Protein AF-A0A1Y1HN54-F1 (afdb_monomer)

pLDDT: mean 77.26, std 16.08, range [29.67, 95.5]

Secondary structure (DSSP, 8-state):
-------EEEEE-GGGHHHHHHHHHHHHHHH-S-GGGGTTSPTTTSS-EEEEEEEEHHHHTTTTS-HHHHHHHHHHHHTTTS-EEEEEEETHHHHHHHTT---HHHHHHTTEEEEEEEESSHHHHHHHHHHHTTEEEEETT---EE--EEEE-SS-TTSHHHHHHHHHHHHHHHHHHHHHHHHHHHHHHHHHHHHHHHHHHHHHHHHHHHHHHHHHHHHHHHHHHHHHHHHHHHHHHHHHHHHHHHHHHHHHHHHHHHHHHHHHHHHHHHHHHHHHHHHHHHHHHHHHHHHHHHHHHHHHHHHHHHHHHHHHHHHHHHHHHHHHHHHHHHHHHHHHHHHHTTS------------------

Organism: Klebsormidium nitens (NCBI:txid105231)

Solvent-accessible surface area (backbone atoms only — not comparable to full-atom values): 19943 Å² total; per-residue (Å²): 133,83,82,74,80,80,50,71,46,72,45,83,36,81,88,34,42,65,58,30,53,49,54,51,51,53,46,41,73,77,63,59,85,48,81,73,68,52,76,76,49,58,86,38,77,42,80,23,31,39,32,37,34,59,38,55,30,68,79,38,39,47,75,90,44,54,74,64,55,22,33,51,47,47,47,63,64,50,42,80,43,27,62,67,70,50,64,46,67,50,38,66,71,47,41,72,59,36,78,77,53,94,47,72,66,59,42,55,58,31,43,29,19,38,39,38,40,28,31,76,43,52,65,21,36,51,47,40,47,72,68,47,46,25,32,31,43,30,46,69,96,55,90,59,72,42,70,54,48,76,48,67,50,86,78,34,68,75,16,70,67,50,44,50,52,49,51,54,52,50,53,50,51,54,50,52,51,50,50,51,52,50,52,51,52,49,51,52,52,51,52,51,53,50,51,48,53,54,50,54,51,51,53,51,53,49,50,54,49,50,53,51,51,50,52,52,50,51,52,51,50,52,51,49,50,53,52,50,51,52,50,49,54,51,51,53,49,53,48,50,53,50,50,52,51,50,52,50,52,49,49,51,51,50,52,51,50,50,51,51,51,50,53,47,48,53,48,53,52,50,53,49,50,51,49,52,50,51,51,51,49,51,51,51,50,50,50,49,51,52,53,49,51,51,51,48,53,50,49,54,50,49,50,51,49,50,53,51,52,50,54,50,51,51,54,51,50,52,51,51,50,54,51,52,52,52,52,50,52,54,52,50,52,53,56,52,57,66,65,64,75,80,76,83,83,89,84,90,82,84,88,79,83,88,75,89,78,83,90,82,136

InterPro domains:
  IPR056852 A-kinase anchor protein 17A/B [PTHR12484] (25-355)

Sequence (361 aa):
MKSLNTRLRCSISVDLQQTASKICSDWEAAFGRSADAYSSLAPGKRPDTLVLRKVPSRWLGQTGGSEEESTKKAKEIFHSFGEVRNVHVEGGAKIKQAVTAASKEAIASSLECTVRVQFTEVQGLVKALEGLCGRVMRKAGTTKIVEYEVNWDREHFFSPENCARRAAELERRELEEKRRAEEQRWKQKMDVRRAETTRLQKERAERERQEREEEQRRKQAEEEERRAEELRRQEEQRQREQEELRARLELERRQQAELERELRRQREEREEQERLEREAAARKEEERRLADEVRRREAEAAEARERACAAERQRAEDRKRRLEEALSKRSLEQRLRAKLEKRMPRFKSDIDSRQHSSNGI

Foldseek 3Di:
DDPPPWDKDKDFDPVQVVVLVVQVVVCCVVPVPDQVVQVPDPALVGLQKKKKWQAFQVSLPLPPDDQVSSQVSVLVVLVVLAAWDGKGKAQSVLQVVCVPPDDPVSNSNSRIIMMMTGHPGVSSVVSVSVRHGRIWMDTPPDPDTTDMDIHTDPPSCVDPVNVVVVVVVVVVVVVVVVVVVVVVVVVVVVVVVVVVVVVVVVVVVVVVVVVVVVVVVVVVVVVVVVVVVVVVVVVVVVVVVVVVVVVVVVVVVVVVVVVVVVVVVVVVVVVVVVVVVVVVVVVVVVVVVVVVVVVVVVVVVVVVVVVVVVVVVVVVVVVVVVVVVVVVVVVVVVVVVVVVPPDDDDDDDDDDDDDDDDDDD

Radius of gyration: 97.6 Å; Cα contacts (8 Å, |Δi|>4): 251; chains: 1; bounding box: 204×55×229 Å

Structure (mmCIF, N/CA/C/O backbone):
data_AF-A0A1Y1HN54-F1
#
_entry.id   AF-A0A1Y1HN54-F1
#
loop_
_atom_site.group_PDB
_atom_site.id
_atom_site.type_symbol
_atom_site.label_atom_id
_atom_site.label_alt_id
_atom_site.label_comp_id
_atom_site.label_asym_id
_atom_site.label_entity_id
_atom_site.label_seq_id
_atom_site.pdbx_PDB_ins_code
_atom_site.Cartn_x
_atom_site.Cartn_y
_atom_site.Cartn_z
_atom_site.occupancy
_atom_site.B_iso_or_equiv
_atom_site.auth_seq_id
_atom_site.auth_comp_id
_atom_site.auth_asym_id
_atom_site.auth_atom_id
_atom_site.pdbx_PDB_model_num
ATOM 1 N N . MET A 1 1 ? -5.307 4.405 -55.054 1.00 35.97 1 MET A N 1
ATOM 2 C CA . MET A 1 1 ? -4.237 5.252 -54.478 1.00 35.97 1 MET A CA 1
ATOM 3 C C . MET A 1 1 ? -3.332 5.694 -55.615 1.00 35.97 1 MET A C 1
ATOM 5 O O . MET A 1 1 ? -2.739 4.846 -56.265 1.00 35.97 1 MET A O 1
ATOM 9 N N . LYS A 1 2 ? -3.326 6.987 -55.958 1.00 32.06 2 LYS A N 1
ATOM 10 C CA . LYS A 1 2 ? -2.551 7.496 -57.098 1.00 32.06 2 LYS A CA 1
ATOM 11 C C . LYS A 1 2 ? -1.072 7.514 -56.707 1.00 32.06 2 LYS A C 1
ATOM 13 O O . LYS A 1 2 ? -0.700 8.262 -55.806 1.00 32.06 2 LYS A O 1
ATOM 18 N N . SER A 1 3 ? -0.254 6.697 -57.370 1.00 38.38 3 SER A N 1
ATOM 19 C CA . SER A 1 3 ? 1.201 6.852 -57.357 1.00 38.38 3 SER A CA 1
ATOM 20 C C . SER A 1 3 ? 1.513 8.250 -57.892 1.00 38.38 3 SER A C 1
ATOM 22 O O . SER A 1 3 ? 1.380 8.523 -59.085 1.00 38.38 3 SER A O 1
ATOM 24 N N . LEU A 1 4 ? 1.805 9.188 -56.989 1.00 42.94 4 LEU A N 1
ATOM 25 C CA . LEU A 1 4 ? 2.305 10.502 -57.362 1.00 42.94 4 LEU A CA 1
ATOM 26 C C . LEU A 1 4 ? 3.711 10.276 -57.896 1.00 42.94 4 LEU A C 1
ATOM 28 O O . LEU A 1 4 ? 4.648 10.128 -57.118 1.00 42.94 4 LEU A O 1
ATOM 32 N N . ASN A 1 5 ? 3.824 10.230 -59.218 1.00 47.22 5 ASN A N 1
ATOM 33 C CA . ASN A 1 5 ? 5.086 10.174 -59.932 1.00 47.22 5 ASN A CA 1
ATOM 34 C C . ASN A 1 5 ? 5.906 11.416 -59.529 1.00 47.22 5 ASN A C 1
ATOM 36 O O . ASN A 1 5 ? 5.678 12.525 -60.022 1.00 47.22 5 ASN A O 1
ATOM 40 N N . THR A 1 6 ? 6.773 11.280 -58.522 1.00 57.47 6 THR A N 1
ATOM 41 C CA . THR A 1 6 ? 7.561 12.377 -57.952 1.00 57.47 6 THR A CA 1
ATOM 42 C C . THR A 1 6 ? 8.700 12.707 -58.895 1.00 57.47 6 THR A C 1
ATOM 44 O O . THR A 1 6 ? 9.841 12.310 -58.687 1.00 57.47 6 THR A O 1
ATOM 47 N N . ARG A 1 7 ? 8.390 13.449 -59.958 1.00 63.59 7 ARG A N 1
ATOM 48 C CA . ARG A 1 7 ? 9.407 13.940 -60.883 1.00 63.59 7 ARG A CA 1
ATOM 49 C C . ARG A 1 7 ? 10.160 15.092 -60.220 1.00 63.59 7 ARG A C 1
ATOM 51 O O . ARG A 1 7 ? 9.615 16.185 -60.046 1.00 63.59 7 ARG A O 1
ATOM 58 N N . LEU A 1 8 ? 11.395 14.833 -59.813 1.00 73.00 8 LEU A N 1
ATOM 59 C CA . LEU A 1 8 ? 12.321 15.850 -59.325 1.00 73.00 8 LEU A CA 1
ATOM 60 C C . LEU A 1 8 ? 13.037 16.461 -60.533 1.00 73.00 8 LEU A C 1
ATOM 62 O O . LEU A 1 8 ? 13.458 15.745 -61.439 1.00 73.00 8 LEU A O 1
ATOM 66 N N . ARG A 1 9 ? 13.115 17.791 -60.585 1.00 70.88 9 ARG A N 1
ATOM 67 C CA . ARG A 1 9 ? 13.893 18.521 -61.591 1.00 70.88 9 ARG A CA 1
ATOM 68 C C . ARG A 1 9 ? 15.021 19.258 -60.888 1.00 70.88 9 ARG A C 1
ATOM 70 O O . ARG A 1 9 ? 14.769 19.925 -59.887 1.00 70.88 9 ARG A O 1
ATOM 77 N N . CYS A 1 10 ? 16.224 19.170 -61.439 1.00 70.62 10 CYS A N 1
ATOM 78 C CA . CYS A 1 10 ? 17.377 19.920 -60.956 1.00 70.62 10 CYS A CA 1
ATOM 79 C C . CYS A 1 10 ? 17.682 21.071 -61.920 1.00 70.62 10 CYS A C 1
ATOM 81 O O . CYS A 1 10 ? 17.775 20.846 -63.127 1.00 70.62 10 CYS A O 1
ATOM 83 N N . SER A 1 11 ? 17.822 22.291 -61.401 1.00 69.50 11 SER A N 1
ATOM 84 C CA . SER A 1 11 ? 18.193 23.488 -62.173 1.00 69.50 11 SER A CA 1
ATOM 85 C C . SER A 1 11 ? 19.517 24.058 -61.678 1.00 69.50 11 SER A C 1
ATOM 87 O O . SER A 1 11 ? 19.796 23.992 -60.485 1.00 69.50 11 SER A O 1
ATOM 89 N N . ILE A 1 12 ? 20.328 24.605 -62.585 1.00 65.31 12 ILE A N 1
ATOM 90 C CA . ILE A 1 12 ? 21.645 25.177 -62.265 1.00 65.31 12 ILE A CA 1
ATOM 91 C C . ILE A 1 12 ? 21.471 26.384 -61.336 1.00 65.31 12 ILE A C 1
ATOM 93 O O . ILE A 1 12 ? 20.594 27.215 -61.571 1.00 65.31 12 ILE A O 1
ATOM 97 N N . SER A 1 13 ? 22.303 26.469 -60.297 1.00 69.00 13 SER A N 1
ATOM 98 C CA . SER A 1 13 ? 22.423 27.646 -59.434 1.00 69.00 13 SER A CA 1
ATOM 99 C C . SER A 1 13 ? 23.837 28.206 -59.547 1.00 69.00 13 SER A C 1
ATOM 101 O O . SER A 1 13 ? 24.805 27.474 -59.342 1.00 69.00 13 SER A O 1
ATOM 103 N N . VAL A 1 14 ? 23.952 29.491 -59.889 1.00 59.81 14 VAL A N 1
ATOM 104 C CA . VAL A 1 14 ? 25.234 30.168 -60.155 1.00 59.81 14 VAL A CA 1
ATOM 105 C C . VAL A 1 14 ? 26.108 30.209 -58.895 1.00 59.81 14 VAL A C 1
ATOM 107 O O . VAL A 1 14 ? 27.300 29.923 -58.967 1.00 59.81 14 VAL A O 1
ATOM 110 N N . ASP A 1 15 ? 25.502 30.413 -57.723 1.00 61.41 15 ASP A N 1
ATOM 111 C CA . ASP A 1 15 ? 26.207 30.473 -56.432 1.00 61.41 15 ASP A CA 1
ATOM 112 C C . ASP A 1 15 ? 26.817 29.124 -56.001 1.00 61.41 15 ASP A C 1
ATOM 114 O O . ASP A 1 15 ? 27.750 29.075 -55.203 1.00 61.41 15 ASP A O 1
ATOM 118 N N . LEU A 1 16 ? 26.333 28.005 -56.555 1.00 64.06 16 LEU A N 1
ATOM 119 C CA . LEU A 1 16 ? 26.787 26.651 -56.209 1.00 64.06 16 LEU A CA 1
ATOM 120 C C . LEU A 1 16 ? 27.832 26.085 -57.182 1.00 64.06 16 LEU A C 1
ATOM 122 O O . LEU A 1 16 ? 28.348 24.986 -56.956 1.00 64.06 16 LEU A O 1
ATOM 126 N N . GLN A 1 17 ? 28.171 26.805 -58.257 1.00 61.84 17 GLN A N 1
ATOM 127 C CA . GLN A 1 17 ? 29.138 26.333 -59.256 1.00 61.84 17 GLN A CA 1
ATOM 128 C C . GLN A 1 17 ? 30.558 26.220 -58.685 1.00 61.84 17 GLN A C 1
ATOM 130 O O . GLN A 1 17 ? 31.294 25.294 -59.028 1.00 61.84 17 GLN A O 1
ATOM 135 N N . GLN A 1 18 ? 30.929 27.112 -57.762 1.00 63.19 18 GLN A N 1
ATOM 136 C CA . GLN A 1 18 ? 32.242 27.084 -57.113 1.00 63.19 18 GLN A CA 1
ATOM 137 C C . GLN A 1 18 ? 32.383 25.869 -56.178 1.00 63.19 18 GLN A C 1
ATOM 139 O O . GLN A 1 18 ? 33.419 25.202 -56.166 1.00 63.19 18 GLN A O 1
ATOM 144 N N . THR A 1 19 ? 31.306 25.512 -55.473 1.00 65.94 19 THR A N 1
ATOM 145 C CA . THR A 1 19 ? 31.218 24.305 -54.634 1.00 65.94 19 THR A CA 1
ATOM 146 C C . THR A 1 19 ? 31.292 23.028 -55.470 1.00 65.94 19 THR A C 1
ATOM 148 O O . THR A 1 19 ? 31.989 22.087 -55.097 1.00 65.94 19 THR A O 1
ATOM 151 N N . ALA A 1 20 ? 30.630 23.005 -56.631 1.00 67.06 20 ALA A N 1
ATOM 152 C CA . ALA A 1 20 ? 30.678 21.879 -57.564 1.00 67.06 20 ALA A CA 1
ATOM 153 C C . ALA A 1 20 ? 32.095 21.622 -58.102 1.00 67.06 20 ALA A C 1
ATOM 155 O O . ALA A 1 20 ? 32.559 20.483 -58.084 1.00 67.06 20 ALA A O 1
ATOM 156 N N . SER A 1 21 ? 32.792 22.684 -58.518 1.00 67.88 21 SER A N 1
ATOM 157 C CA . SER A 1 21 ? 34.178 22.609 -59.000 1.00 67.88 21 SER A CA 1
ATOM 158 C C . SER A 1 21 ? 35.127 22.073 -57.922 1.00 67.88 21 SER A C 1
ATOM 160 O O . SER A 1 21 ? 35.950 21.197 -58.186 1.00 67.88 21 SER A O 1
ATOM 162 N N . LYS A 1 22 ? 34.943 22.510 -56.669 1.00 77.50 22 LYS A N 1
ATOM 163 C CA . LYS A 1 22 ? 35.721 22.012 -55.530 1.00 77.50 22 LYS A CA 1
ATOM 164 C C . LYS A 1 22 ? 35.485 20.526 -55.254 1.00 77.50 22 LYS A C 1
ATOM 166 O O . LYS A 1 22 ? 36.446 19.800 -55.055 1.00 77.50 22 LYS A O 1
ATOM 171 N N . ILE A 1 23 ? 34.235 20.058 -55.258 1.00 76.25 23 ILE A N 1
ATOM 172 C CA . ILE A 1 23 ? 33.920 18.638 -55.014 1.00 76.25 23 ILE A CA 1
ATOM 173 C C . ILE A 1 23 ? 34.493 17.747 -56.123 1.00 76.25 23 ILE A C 1
ATOM 175 O O . ILE A 1 23 ? 35.015 16.676 -55.822 1.00 76.25 23 ILE A O 1
ATOM 179 N N . CYS A 1 24 ? 34.409 18.190 -57.382 1.00 70.38 24 CYS A N 1
ATOM 180 C CA . CYS A 1 24 ? 34.985 17.475 -58.521 1.00 70.38 24 CYS A CA 1
ATOM 181 C C . CYS A 1 24 ? 36.508 17.378 -58.387 1.00 70.38 24 CYS A C 1
ATOM 183 O O . CYS A 1 24 ? 37.050 16.280 -58.416 1.00 70.38 24 CYS A O 1
ATOM 185 N N . SER A 1 25 ? 37.174 18.505 -58.112 1.00 74.56 25 SER A N 1
ATOM 186 C CA . SER A 1 25 ? 38.623 18.563 -57.885 1.00 74.56 25 SER A CA 1
ATOM 187 C C . SER A 1 25 ? 39.065 17.723 -56.679 1.00 74.56 25 SER A C 1
ATOM 189 O O . SER A 1 25 ? 40.030 16.973 -56.774 1.00 74.56 25 SER A O 1
ATOM 191 N N . ASP A 1 26 ? 38.327 17.753 -55.564 1.00 78.00 26 ASP A N 1
ATOM 192 C CA . ASP A 1 26 ? 38.602 16.926 -54.380 1.00 78.00 26 ASP A CA 1
ATOM 193 C C . ASP A 1 26 ? 38.443 15.424 -54.680 1.00 78.00 26 ASP A C 1
ATOM 195 O O . ASP A 1 26 ? 39.218 14.601 -54.189 1.00 78.00 26 ASP A O 1
ATOM 199 N N . TRP A 1 27 ? 37.425 15.049 -55.460 1.00 76.31 27 TRP A N 1
ATOM 200 C CA . TRP A 1 27 ? 37.202 13.664 -55.875 1.00 76.31 27 TRP A CA 1
ATOM 201 C C . TRP A 1 27 ? 38.285 13.197 -56.857 1.00 76.31 27 TRP A C 1
ATOM 203 O O . TRP A 1 27 ? 38.835 12.114 -56.678 1.00 76.31 27 TRP A O 1
ATOM 213 N N . GLU A 1 28 ? 38.668 14.027 -57.827 1.00 71.50 28 GLU A N 1
ATOM 214 C CA . GLU A 1 28 ? 39.774 13.766 -58.757 1.00 71.50 28 GLU A CA 1
ATOM 215 C C . GLU A 1 28 ? 41.137 13.723 -58.044 1.00 71.50 28 GLU A C 1
ATOM 217 O O . GLU A 1 28 ? 41.988 12.898 -58.366 1.00 71.50 28 GLU A O 1
ATOM 222 N N . ALA A 1 29 ? 41.365 14.548 -57.024 1.00 74.56 29 ALA A N 1
ATOM 223 C CA . ALA A 1 29 ? 42.594 14.511 -56.235 1.00 74.56 29 ALA A CA 1
ATOM 224 C C . ALA A 1 29 ? 42.691 13.229 -55.394 1.00 74.56 29 ALA A C 1
ATOM 226 O O . ALA A 1 29 ? 43.767 12.637 -55.280 1.00 74.56 29 ALA A O 1
ATOM 227 N N . ALA A 1 30 ? 41.567 12.779 -54.830 1.00 69.56 30 ALA A N 1
ATOM 228 C CA . ALA A 1 30 ? 41.500 11.542 -54.063 1.00 69.56 30 ALA A CA 1
ATOM 229 C C . ALA A 1 30 ? 41.511 10.284 -54.959 1.00 69.56 30 ALA A C 1
ATOM 231 O O . ALA A 1 30 ? 42.046 9.252 -54.547 1.00 69.56 30 ALA A O 1
ATOM 232 N N . PHE A 1 31 ? 40.952 10.356 -56.178 1.00 66.31 31 PHE A N 1
ATOM 233 C CA . PHE A 1 31 ? 40.628 9.181 -57.006 1.00 66.31 31 PHE A CA 1
ATOM 234 C C . PHE A 1 31 ? 40.751 9.375 -58.539 1.00 66.31 31 PHE A C 1
ATOM 236 O O . PHE A 1 31 ? 40.130 8.653 -59.313 1.00 66.31 31 PHE A O 1
ATOM 243 N N . GLY A 1 32 ? 41.534 10.330 -59.032 1.00 59.69 32 GLY A N 1
ATOM 244 C CA . GLY A 1 32 ? 41.616 10.670 -60.464 1.00 59.69 32 GLY A CA 1
ATOM 245 C C . GLY A 1 32 ? 42.645 9.888 -61.287 1.00 59.69 32 GLY A C 1
ATOM 246 O O . GLY A 1 32 ? 42.872 10.223 -62.446 1.00 59.69 32 GLY A O 1
ATOM 247 N N . ARG A 1 33 ? 43.301 8.851 -60.741 1.00 55.94 33 ARG A N 1
ATOM 248 C CA . ARG A 1 33 ? 44.374 8.106 -61.444 1.00 55.94 33 ARG A CA 1
ATOM 249 C C . ARG A 1 33 ? 43.901 6.782 -62.066 1.00 55.94 33 ARG A C 1
ATOM 251 O O . ARG A 1 33 ? 44.572 5.764 -61.933 1.00 55.94 33 ARG A O 1
ATOM 258 N N . SER A 1 34 ? 42.794 6.860 -62.810 1.00 54.47 34 SER A N 1
ATOM 259 C CA . SER A 1 34 ? 42.157 5.823 -63.651 1.00 54.47 34 SER A CA 1
ATOM 260 C C . SER A 1 34 ? 41.043 4.989 -63.006 1.00 54.47 34 SER A C 1
ATOM 262 O O . SER A 1 34 ? 41.233 4.357 -61.971 1.00 54.47 34 SER A O 1
ATOM 264 N N . ALA A 1 35 ? 39.896 4.922 -63.700 1.00 54.31 35 ALA A N 1
ATOM 265 C CA . ALA A 1 35 ? 38.716 4.119 -63.362 1.00 54.31 35 ALA A CA 1
ATOM 266 C C . ALA A 1 35 ? 39.044 2.627 -63.122 1.00 54.31 35 ALA A C 1
ATOM 268 O O . ALA A 1 35 ? 38.418 1.973 -62.283 1.00 54.31 35 ALA A O 1
ATOM 269 N N . ASP A 1 36 ? 40.071 2.119 -63.808 1.00 56.91 36 ASP A N 1
ATOM 270 C CA . ASP A 1 36 ? 40.515 0.723 -63.749 1.00 56.91 36 ASP A CA 1
ATOM 271 C C . ASP A 1 36 ? 41.199 0.370 -62.420 1.00 56.91 36 ASP A C 1
ATOM 273 O O . ASP A 1 36 ? 41.108 -0.767 -61.951 1.00 56.91 36 ASP A O 1
ATOM 277 N N . ALA A 1 37 ? 41.818 1.353 -61.755 1.00 57.12 37 ALA A N 1
ATOM 278 C CA . ALA A 1 37 ? 42.461 1.161 -60.456 1.00 57.12 37 ALA A CA 1
ATOM 279 C C . ALA A 1 37 ? 41.446 0.836 -59.343 1.00 57.12 37 ALA A C 1
ATOM 281 O O . ALA A 1 37 ? 41.810 0.245 -58.328 1.00 57.12 37 ALA A O 1
ATOM 282 N N . TYR A 1 38 ? 40.166 1.176 -59.535 1.00 59.56 38 TYR A N 1
ATOM 283 C CA . TYR A 1 38 ? 39.117 1.000 -58.527 1.00 59.56 38 TYR A CA 1
ATOM 284 C C . TYR A 1 38 ? 38.402 -0.344 -58.625 1.00 59.56 38 TYR A C 1
ATOM 286 O O . TYR A 1 38 ? 37.840 -0.798 -57.627 1.00 59.56 38 TYR A O 1
ATOM 294 N N . SER A 1 39 ? 38.453 -1.019 -59.780 1.00 57.41 39 SER A N 1
ATOM 295 C CA . SER A 1 39 ? 37.824 -2.334 -59.962 1.00 57.41 39 SER A CA 1
ATOM 296 C C . SER A 1 39 ? 38.480 -3.444 -59.122 1.00 57.41 39 SER A C 1
ATOM 298 O O . SER A 1 39 ? 37.891 -4.511 -58.942 1.00 57.41 39 SER A O 1
ATOM 300 N N . SER A 1 40 ? 39.658 -3.188 -58.548 1.00 59.22 40 SER A N 1
ATOM 301 C CA . SER A 1 40 ? 40.391 -4.109 -57.668 1.00 59.22 40 SER A CA 1
ATOM 302 C C . SER A 1 40 ? 40.074 -3.945 -56.171 1.00 59.22 40 SER A C 1
ATOM 304 O O . SER A 1 40 ? 40.317 -4.864 -55.391 1.00 59.22 40 SER A O 1
ATOM 306 N N . LEU A 1 41 ? 39.501 -2.813 -55.739 1.00 63.56 41 LEU A N 1
ATOM 307 C CA . LEU A 1 41 ? 39.173 -2.563 -54.327 1.00 63.56 41 LEU A CA 1
ATOM 308 C C . LEU A 1 41 ? 37.926 -3.349 -53.898 1.00 63.56 41 LEU A C 1
ATOM 310 O O . LEU A 1 41 ? 37.013 -3.550 -54.693 1.00 63.56 41 LEU A O 1
ATOM 314 N N . ALA A 1 42 ? 37.817 -3.765 -52.637 1.00 63.38 42 ALA A N 1
ATOM 315 C CA . ALA A 1 42 ? 36.597 -4.419 -52.155 1.00 63.38 42 ALA A CA 1
ATOM 316 C C . ALA A 1 42 ? 35.372 -3.471 -52.245 1.00 63.38 42 ALA A C 1
ATOM 318 O O . ALA A 1 42 ? 35.520 -2.264 -52.013 1.00 63.38 42 ALA A O 1
ATOM 319 N N . PRO A 1 43 ? 34.159 -3.978 -52.549 1.00 60.22 43 PRO A N 1
ATOM 320 C CA . PRO A 1 43 ? 32.938 -3.171 -52.519 1.00 60.22 43 PRO A CA 1
ATOM 321 C C . PRO A 1 43 ? 32.766 -2.461 -51.166 1.00 60.22 43 PRO A C 1
ATOM 323 O O . PRO A 1 43 ? 32.942 -3.085 -50.120 1.00 60.22 43 PRO A O 1
ATOM 326 N N . GLY A 1 44 ? 32.458 -1.159 -51.172 1.00 62.62 44 GLY A N 1
ATOM 327 C CA . GLY A 1 44 ? 32.370 -0.335 -49.955 1.00 62.62 44 GLY A CA 1
ATOM 328 C C . GLY A 1 44 ? 33.692 0.256 -49.435 1.00 62.62 44 GLY A C 1
ATOM 329 O O . GLY A 1 44 ? 33.654 1.098 -48.541 1.00 62.62 44 GLY A O 1
ATOM 330 N N . LYS A 1 45 ? 34.854 -0.123 -49.994 1.00 66.06 45 LYS A N 1
ATOM 331 C CA . LYS A 1 45 ? 36.134 0.613 -49.836 1.00 66.06 45 LYS A CA 1
ATOM 332 C C . LYS A 1 45 ? 36.447 1.510 -51.046 1.00 66.06 45 LYS A C 1
ATOM 334 O O . LYS A 1 45 ? 37.380 2.305 -51.003 1.00 66.06 45 LYS A O 1
ATOM 339 N N . ARG A 1 46 ? 35.655 1.383 -52.116 1.00 73.94 46 ARG A N 1
ATOM 340 C CA . ARG A 1 46 ? 35.665 2.255 -53.300 1.00 73.94 46 ARG A CA 1
ATOM 341 C C . ARG A 1 46 ? 34.928 3.567 -52.999 1.00 73.94 46 ARG A C 1
ATOM 343 O O . ARG A 1 46 ? 34.013 3.553 -52.176 1.00 73.94 46 ARG A O 1
ATOM 350 N N . PRO A 1 47 ? 35.234 4.669 -53.704 1.00 74.44 47 PRO A N 1
ATOM 351 C CA . PRO A 1 47 ? 34.357 5.834 -53.760 1.00 74.44 47 PRO A CA 1
ATOM 352 C C . PRO A 1 47 ? 33.142 5.500 -54.642 1.00 74.44 47 PRO A C 1
ATOM 354 O O . PRO A 1 47 ? 33.045 5.936 -55.782 1.00 74.44 47 PRO A O 1
ATOM 357 N N . ASP A 1 48 ? 32.250 4.645 -54.149 1.00 82.88 48 ASP A N 1
ATOM 358 C CA . ASP A 1 48 ? 31.048 4.177 -54.857 1.00 82.88 48 ASP A CA 1
ATOM 359 C C . ASP A 1 48 ? 29.755 4.759 -54.263 1.00 82.88 48 ASP A C 1
ATOM 361 O O . ASP A 1 48 ? 28.657 4.483 -54.749 1.00 82.88 48 ASP A O 1
ATOM 365 N N . THR A 1 49 ? 29.880 5.570 -53.210 1.00 88.50 49 THR A N 1
ATOM 366 C CA . THR A 1 49 ? 28.756 6.035 -52.404 1.00 88.50 49 THR A CA 1
ATOM 367 C C . THR A 1 49 ? 28.601 7.554 -52.470 1.00 88.50 49 THR A C 1
ATOM 369 O O . THR A 1 49 ? 29.493 8.316 -52.095 1.00 88.50 49 THR A O 1
ATOM 372 N N . LEU A 1 50 ? 27.426 7.988 -52.919 1.00 90.00 50 LEU A N 1
ATOM 373 C CA . LEU A 1 50 ? 26.957 9.370 -52.916 1.00 90.00 50 LEU A CA 1
ATOM 374 C C . LEU A 1 50 ? 26.331 9.702 -51.560 1.00 90.00 50 LEU A C 1
ATOM 376 O O . LEU A 1 50 ? 25.523 8.930 -51.040 1.00 90.00 50 LEU A O 1
ATOM 380 N N . VAL A 1 51 ? 26.639 10.877 -51.021 1.00 90.44 51 VAL A N 1
ATOM 381 C CA . VAL A 1 51 ? 26.036 11.432 -49.807 1.00 90.44 51 VAL A CA 1
ATOM 382 C C . VAL A 1 51 ? 25.289 12.709 -50.171 1.00 90.44 51 VAL A C 1
ATOM 384 O O . VAL A 1 51 ? 25.887 13.696 -50.587 1.00 90.44 51 VAL A O 1
ATOM 387 N N . LEU A 1 52 ? 23.972 12.699 -49.992 1.00 89.69 52 LEU A N 1
ATOM 388 C CA . LEU A 1 52 ? 23.095 13.832 -50.254 1.00 89.69 52 LEU A CA 1
ATOM 389 C C . LEU A 1 52 ? 22.469 14.310 -48.941 1.00 89.69 52 LEU A C 1
ATOM 391 O O . LEU A 1 52 ? 21.668 13.592 -48.342 1.00 89.69 52 LEU A O 1
ATOM 395 N N . ARG A 1 53 ? 22.827 15.508 -48.472 1.00 88.19 53 ARG A N 1
ATOM 396 C CA . ARG A 1 53 ? 22.297 16.101 -47.229 1.00 88.19 53 ARG A CA 1
ATOM 397 C C . ARG A 1 53 ? 21.271 17.195 -47.532 1.00 88.19 53 ARG A C 1
ATOM 399 O O . ARG A 1 53 ? 21.199 17.702 -48.651 1.00 88.19 53 ARG A O 1
ATOM 406 N N . LYS A 1 54 ? 20.491 17.566 -46.509 1.00 84.56 54 LYS A N 1
ATOM 407 C CA . LYS A 1 54 ? 19.442 18.607 -46.555 1.00 84.56 54 LYS A CA 1
ATOM 408 C C . LYS A 1 54 ? 18.293 18.305 -47.529 1.00 84.56 54 LYS A C 1
ATOM 410 O O . LYS A 1 54 ? 17.626 19.198 -48.045 1.00 84.56 54 LYS A O 1
ATOM 415 N N . VAL A 1 55 ? 18.017 17.024 -47.783 1.00 85.62 55 VAL A N 1
ATOM 416 C CA . VAL A 1 55 ? 16.911 16.623 -48.664 1.00 85.62 55 VAL A CA 1
ATOM 417 C C . VAL A 1 55 ? 15.601 16.652 -47.877 1.00 85.62 55 VAL A C 1
ATOM 419 O O . VAL A 1 55 ? 15.545 16.075 -46.796 1.00 85.62 55 VAL A O 1
ATOM 422 N N . PRO A 1 56 ? 14.499 17.231 -48.378 1.00 83.19 56 PRO A N 1
ATOM 423 C CA . PRO A 1 56 ? 13.236 17.204 -47.650 1.00 83.19 56 PRO A CA 1
ATOM 424 C C . PRO A 1 56 ? 12.704 15.771 -47.501 1.00 83.19 56 PRO A C 1
ATOM 426 O O . PRO A 1 56 ? 12.339 15.128 -48.486 1.00 83.19 56 PRO A O 1
ATOM 429 N N . SER A 1 57 ? 12.562 15.302 -46.262 1.00 78.25 57 SER A N 1
ATOM 430 C CA . SER A 1 57 ? 12.029 13.976 -45.892 1.00 78.25 57 SER A CA 1
ATOM 431 C C . SER A 1 57 ? 10.697 13.642 -46.590 1.00 78.25 57 SER A C 1
ATOM 433 O O . SER A 1 57 ? 10.475 12.533 -47.085 1.00 78.25 57 SER A O 1
ATOM 435 N N . ARG A 1 58 ? 9.815 14.644 -46.736 1.00 75.75 58 ARG A N 1
ATOM 436 C CA . ARG A 1 58 ? 8.511 14.524 -47.420 1.00 75.75 58 ARG A CA 1
ATOM 437 C C . ARG A 1 58 ? 8.618 14.190 -48.909 1.00 75.75 58 ARG A C 1
ATOM 439 O O . ARG A 1 58 ? 7.644 13.711 -49.488 1.00 75.75 58 ARG A O 1
ATOM 446 N N . TRP A 1 59 ? 9.736 14.509 -49.562 1.00 79.19 59 TRP A N 1
ATOM 447 C CA . TRP A 1 59 ? 9.920 14.246 -50.994 1.00 79.19 59 TRP A CA 1
ATOM 448 C C . TRP A 1 59 ? 10.245 12.782 -51.260 1.00 79.19 59 TRP A C 1
ATOM 450 O O . TRP A 1 59 ? 9.830 12.258 -52.289 1.00 79.19 59 TRP A O 1
ATOM 460 N N . LEU A 1 60 ? 10.873 12.118 -50.290 1.00 75.19 60 LEU A N 1
ATOM 461 C CA . LEU A 1 60 ? 11.145 10.684 -50.320 1.00 75.19 60 LEU A CA 1
ATOM 462 C C . LEU A 1 60 ? 10.019 9.857 -49.692 1.00 75.19 60 LEU A C 1
ATOM 464 O O . LEU A 1 60 ? 10.025 8.646 -49.818 1.00 75.19 60 LEU A O 1
ATOM 468 N N . GLY A 1 61 ? 9.003 10.482 -49.089 1.00 67.12 61 GLY A N 1
ATOM 469 C CA . GLY A 1 61 ? 7.836 9.775 -48.550 1.00 67.12 61 GLY A CA 1
ATOM 470 C C . GLY A 1 61 ? 7.896 9.445 -47.058 1.00 67.12 61 GLY A C 1
ATOM 471 O O . GLY A 1 61 ? 7.036 8.710 -46.590 1.00 67.12 61 GLY A O 1
ATOM 472 N N . GLN A 1 62 ? 8.812 10.042 -46.289 1.00 61.47 62 GLN A N 1
ATOM 473 C CA . GLN A 1 62 ? 8.952 9.794 -44.841 1.00 61.47 62 GLN A CA 1
ATOM 474 C C . GLN A 1 62 ? 7.795 10.338 -43.974 1.00 61.47 62 GLN A C 1
ATOM 476 O O . GLN A 1 62 ? 7.830 10.236 -42.751 1.00 61.47 62 GLN A O 1
ATOM 481 N N . THR A 1 63 ? 6.746 10.921 -44.563 1.00 52.16 63 THR A N 1
ATOM 482 C CA . THR A 1 63 ? 5.576 11.383 -43.801 1.00 52.16 63 THR A CA 1
ATOM 483 C C . THR A 1 63 ? 4.549 10.275 -43.678 1.00 52.16 63 THR A C 1
ATOM 485 O O . THR A 1 63 ? 3.665 10.162 -44.525 1.00 52.16 63 THR A O 1
ATOM 488 N N . GLY A 1 64 ? 4.688 9.466 -42.630 1.00 53.50 64 GLY A N 1
ATOM 489 C CA . GLY A 1 64 ? 3.762 8.376 -42.308 1.00 53.50 64 GLY A CA 1
ATOM 490 C C . GLY A 1 64 ? 3.998 7.070 -43.074 1.00 53.50 64 GLY A C 1
ATOM 491 O O . GLY A 1 64 ? 3.310 6.098 -42.790 1.00 53.50 64 GLY A O 1
ATOM 492 N N . GLY A 1 65 ? 4.958 7.034 -44.004 1.00 54.31 65 GLY A N 1
ATOM 493 C CA . GLY A 1 65 ? 5.429 5.809 -44.656 1.00 54.31 65 GLY A CA 1
ATOM 494 C C . GLY A 1 65 ? 6.532 5.111 -43.855 1.00 54.31 65 GLY A C 1
ATOM 495 O O . GLY A 1 65 ? 7.240 5.749 -43.070 1.00 54.31 65 GLY A O 1
ATOM 496 N N . SER A 1 66 ? 6.684 3.800 -44.054 1.00 62.66 66 SER A N 1
ATOM 497 C CA . SER A 1 66 ? 7.810 3.030 -43.506 1.00 62.66 66 SER A CA 1
ATOM 498 C C . SER A 1 66 ? 9.148 3.556 -44.058 1.00 62.66 66 SER A C 1
ATOM 500 O O . SER A 1 66 ? 9.213 4.092 -45.170 1.00 62.66 66 SER A O 1
ATOM 502 N N . GLU A 1 67 ? 10.242 3.379 -43.311 1.00 69.06 67 GLU A N 1
ATOM 503 C CA . GLU A 1 67 ? 11.612 3.669 -43.778 1.00 69.06 67 GLU A CA 1
ATOM 504 C C . GLU A 1 67 ? 11.926 2.934 -45.098 1.00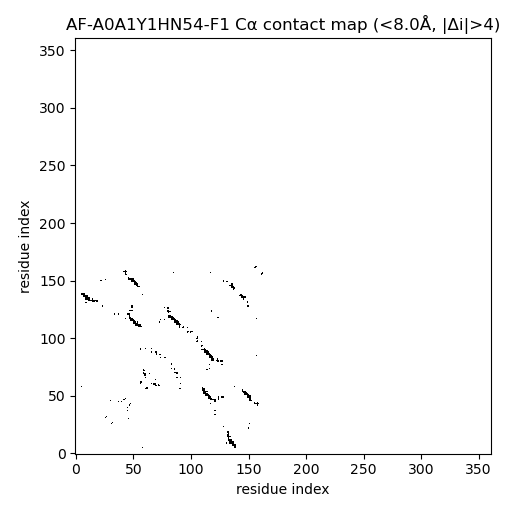 69.06 67 GLU A C 1
ATOM 506 O O . GLU A 1 67 ? 12.620 3.454 -45.978 1.00 69.06 67 GLU A O 1
ATOM 511 N N . GLU A 1 68 ? 11.306 1.771 -45.286 1.00 73.56 68 GLU A N 1
ATOM 512 C CA . GLU A 1 68 ? 11.375 0.948 -46.491 1.00 73.56 68 GLU A CA 1
ATOM 513 C C . GLU A 1 68 ? 10.808 1.650 -47.739 1.00 73.56 68 GLU A C 1
ATOM 515 O O . GLU A 1 68 ? 11.431 1.643 -48.802 1.00 73.56 68 GLU A O 1
ATOM 520 N N . GLU A 1 69 ? 9.672 2.345 -47.616 1.00 77.81 69 GLU A N 1
ATOM 521 C CA . GLU A 1 69 ? 9.066 3.077 -48.739 1.00 77.81 69 GLU A CA 1
ATOM 522 C C . GLU A 1 69 ? 9.941 4.249 -49.186 1.00 77.81 69 GLU A C 1
ATOM 524 O O . GLU A 1 69 ? 10.048 4.553 -50.379 1.00 77.81 69 GLU A O 1
ATOM 529 N N . SER A 1 70 ? 10.586 4.899 -48.217 1.00 78.50 70 SER A N 1
ATOM 530 C CA . SER A 1 70 ? 11.472 6.032 -48.476 1.00 78.50 70 SER A CA 1
ATOM 531 C C . SER A 1 70 ? 12.759 5.595 -49.163 1.00 78.50 70 SER A C 1
ATOM 533 O O . SER A 1 70 ? 13.229 6.246 -50.099 1.00 78.50 70 SER A O 1
ATOM 535 N N . THR A 1 71 ? 13.279 4.441 -48.751 1.00 84.50 71 THR A N 1
ATOM 536 C CA . THR A 1 71 ? 14.438 3.792 -49.365 1.00 84.50 71 THR A CA 1
ATOM 537 C C . THR A 1 71 ? 14.136 3.374 -50.804 1.00 84.50 71 THR A C 1
ATOM 539 O O . THR A 1 71 ? 14.943 3.623 -51.701 1.00 84.50 71 THR A O 1
ATOM 542 N N . LYS A 1 72 ? 12.942 2.823 -51.060 1.00 85.38 72 LYS A N 1
ATOM 543 C CA . LYS A 1 72 ? 12.509 2.413 -52.402 1.00 85.38 72 LYS A CA 1
ATOM 544 C C . LYS A 1 72 ? 12.406 3.592 -53.375 1.00 85.38 72 LYS A C 1
ATOM 546 O O . LYS A 1 72 ? 12.967 3.525 -54.464 1.00 85.38 72 LYS A O 1
ATOM 551 N N . LYS A 1 73 ? 11.771 4.697 -52.969 1.00 83.88 73 LYS A N 1
ATOM 552 C CA . LYS A 1 73 ? 11.664 5.908 -53.808 1.00 83.88 73 LYS A CA 1
ATOM 553 C C . LYS A 1 73 ? 13.018 6.544 -54.089 1.00 83.88 73 LYS A C 1
ATOM 555 O O . LYS A 1 73 ? 13.275 6.961 -55.214 1.00 83.88 73 LYS A O 1
ATOM 560 N N . ALA A 1 74 ? 13.894 6.605 -53.085 1.00 86.44 74 ALA A N 1
ATOM 561 C CA . ALA A 1 74 ? 15.262 7.061 -53.292 1.00 86.44 74 ALA A CA 1
ATOM 562 C C . ALA A 1 74 ? 15.979 6.163 -54.315 1.00 86.44 74 ALA A C 1
ATOM 564 O O . ALA A 1 74 ? 16.547 6.679 -55.274 1.00 86.44 74 ALA A O 1
ATOM 565 N N . LYS A 1 75 ? 15.870 4.833 -54.192 1.00 89.19 75 LYS A N 1
ATOM 566 C CA . LYS A 1 75 ? 16.437 3.895 -55.170 1.00 89.19 75 LYS A CA 1
ATOM 567 C C . LYS A 1 75 ? 15.926 4.162 -56.590 1.00 89.19 75 LYS A C 1
ATOM 569 O O . LYS A 1 75 ? 16.742 4.245 -57.497 1.00 89.19 75 LYS A O 1
ATOM 574 N N . GLU A 1 76 ? 14.620 4.359 -56.775 1.00 87.31 76 GLU A N 1
ATOM 575 C CA . GLU A 1 76 ? 14.016 4.681 -58.080 1.00 87.31 76 GLU A CA 1
ATOM 576 C C . GLU A 1 76 ? 14.560 5.988 -58.682 1.00 87.31 76 GLU A C 1
ATOM 578 O O . GLU A 1 76 ? 14.865 6.034 -59.872 1.00 87.31 76 GLU A O 1
ATOM 583 N N . ILE A 1 77 ? 14.725 7.038 -57.868 1.00 85.12 77 ILE A N 1
ATOM 584 C CA . ILE A 1 77 ? 15.261 8.333 -58.318 1.00 85.12 77 ILE A CA 1
ATOM 585 C C . ILE A 1 77 ? 16.722 8.200 -58.752 1.00 85.12 77 ILE A C 1
ATOM 587 O O . ILE A 1 77 ? 17.097 8.722 -59.796 1.00 85.12 77 ILE A O 1
ATOM 591 N N . PHE A 1 78 ? 17.557 7.524 -57.960 1.00 88.75 78 PHE A N 1
ATOM 592 C CA . PHE A 1 78 ? 18.990 7.438 -58.249 1.00 88.75 78 PHE A CA 1
ATOM 593 C C . PHE A 1 78 ? 19.344 6.370 -59.285 1.00 88.75 78 PHE A C 1
ATOM 595 O O . PHE A 1 78 ? 20.409 6.455 -59.896 1.00 88.75 78 PHE A O 1
ATOM 602 N N . HIS A 1 79 ? 18.435 5.432 -59.559 1.00 88.50 79 HIS A N 1
ATOM 603 C CA . HIS A 1 79 ? 18.598 4.439 -60.619 1.00 88.50 79 HIS A CA 1
ATOM 604 C C . HIS A 1 79 ? 18.795 5.072 -62.007 1.00 88.50 79 HIS A C 1
ATOM 606 O O . HIS A 1 79 ? 19.424 4.470 -62.871 1.00 88.50 79 HIS A O 1
ATOM 612 N N . SER A 1 80 ? 18.324 6.308 -62.228 1.00 86.50 80 SER A N 1
ATOM 613 C CA . SER A 1 80 ? 18.545 7.013 -63.497 1.00 86.50 80 SER A CA 1
ATOM 614 C C . SER A 1 80 ? 20.009 7.381 -63.762 1.00 86.50 80 SER A C 1
ATOM 616 O O . SER A 1 80 ? 20.356 7.651 -64.908 1.00 86.50 80 SER A O 1
ATOM 618 N N . PHE A 1 81 ? 20.855 7.438 -62.727 1.00 84.94 81 PHE A N 1
ATOM 619 C CA . PHE A 1 81 ? 22.277 7.782 -62.861 1.00 84.94 81 PHE A CA 1
ATOM 620 C C . PHE A 1 81 ? 23.175 6.542 -62.996 1.00 84.94 81 PHE A C 1
ATOM 622 O O . PHE A 1 81 ? 24.249 6.628 -63.589 1.00 84.94 81 PHE A O 1
ATOM 629 N N . GLY A 1 82 ? 22.723 5.388 -62.499 1.00 86.56 82 GLY A N 1
ATOM 630 C CA . GLY A 1 82 ? 23.430 4.110 -62.569 1.00 86.56 82 GLY A CA 1
ATOM 631 C C . GLY A 1 82 ? 22.752 3.031 -61.721 1.00 86.56 82 GLY A C 1
ATOM 632 O O . GLY A 1 82 ? 21.805 3.307 -60.983 1.00 86.56 82 GLY A O 1
ATOM 633 N N . GLU A 1 83 ? 23.239 1.790 -61.799 1.00 89.62 83 GLU A N 1
ATOM 634 C CA . GLU A 1 83 ? 22.712 0.699 -60.975 1.00 89.62 83 GLU A CA 1
ATOM 635 C C . GLU A 1 83 ? 23.010 0.944 -59.486 1.00 89.62 83 GLU A C 1
ATOM 637 O O . GLU A 1 83 ? 24.156 1.161 -59.087 1.00 89.62 83 GLU A O 1
ATOM 642 N N . VAL A 1 84 ? 21.962 0.909 -58.659 1.00 90.94 84 VAL A N 1
ATOM 643 C CA . VAL A 1 84 ? 22.036 1.187 -57.221 1.00 90.94 84 VAL A CA 1
ATOM 644 C C . VAL A 1 84 ? 22.034 -0.121 -56.436 1.00 90.94 84 VAL A C 1
ATOM 646 O O . VAL A 1 84 ? 21.041 -0.858 -56.449 1.00 90.94 84 VAL A O 1
ATOM 649 N N . ARG A 1 85 ? 23.114 -0.364 -55.688 1.00 88.88 85 ARG A N 1
ATOM 650 C CA . ARG A 1 85 ? 23.286 -1.530 -54.817 1.00 88.88 85 ARG A CA 1
ATOM 651 C C . ARG A 1 85 ? 22.543 -1.341 -53.496 1.00 88.88 85 ARG A C 1
ATOM 653 O O . ARG A 1 85 ? 21.599 -2.075 -53.217 1.00 88.88 85 ARG A O 1
ATOM 660 N N . ASN A 1 86 ? 22.939 -0.332 -52.719 1.00 88.75 86 ASN A N 1
ATOM 661 C CA . ASN A 1 86 ? 22.390 -0.056 -51.391 1.00 88.75 86 ASN A CA 1
ATOM 662 C C . ASN A 1 86 ? 21.934 1.400 -51.279 1.00 88.75 86 ASN A C 1
ATOM 664 O O . ASN A 1 86 ? 22.560 2.306 -51.823 1.00 88.75 86 ASN A O 1
ATOM 668 N N . VAL A 1 87 ? 20.853 1.629 -50.537 1.00 90.44 87 VAL A N 1
ATOM 669 C CA . VAL A 1 87 ? 20.363 2.970 -50.205 1.00 90.44 87 VAL A CA 1
ATOM 670 C C . VAL A 1 87 ? 20.080 3.017 -48.720 1.00 90.44 87 VAL A C 1
ATOM 672 O O . VAL A 1 87 ? 19.509 2.085 -48.162 1.00 90.44 87 VAL A O 1
ATOM 675 N N . HIS A 1 88 ? 20.467 4.112 -48.085 1.00 88.75 88 HIS A N 1
ATOM 676 C CA . HIS A 1 88 ? 20.144 4.382 -46.699 1.00 88.75 88 HIS A CA 1
ATOM 677 C C . HIS A 1 88 ? 19.639 5.814 -46.558 1.00 88.75 88 HIS A C 1
ATOM 679 O O . HIS A 1 88 ? 20.277 6.750 -47.042 1.00 88.75 88 HIS A O 1
ATOM 685 N N . VAL A 1 89 ? 18.503 5.987 -45.884 1.00 87.06 89 VAL A N 1
ATOM 686 C CA . VAL A 1 89 ? 17.891 7.298 -45.656 1.00 87.06 89 VAL A CA 1
ATOM 687 C C . VAL A 1 89 ? 17.870 7.585 -44.159 1.00 87.06 89 VAL A C 1
ATOM 689 O O . VAL A 1 89 ? 17.002 7.119 -43.428 1.00 87.06 89 VAL A O 1
ATOM 692 N N . GLU A 1 90 ? 18.807 8.405 -43.702 1.00 81.69 90 GLU A N 1
ATOM 693 C CA . GLU A 1 90 ? 18.882 8.842 -42.313 1.00 81.69 90 GLU A CA 1
ATOM 694 C C . GLU A 1 90 ? 17.953 10.050 -42.091 1.0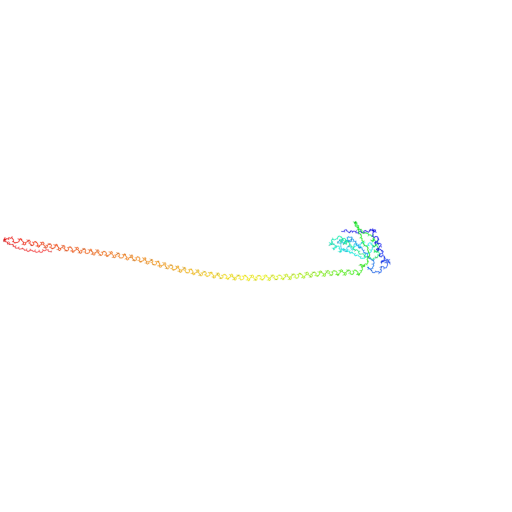0 81.69 90 GLU A C 1
ATOM 696 O O . GLU A 1 90 ? 18.031 11.040 -42.820 1.00 81.69 90 GLU A O 1
ATOM 701 N N . GLY A 1 91 ? 17.079 9.996 -41.079 1.00 68.38 91 GLY A N 1
ATOM 702 C CA . GLY A 1 91 ? 16.231 11.136 -40.684 1.00 68.38 91 GLY A CA 1
ATOM 703 C C . GLY A 1 91 ? 14.781 10.794 -40.328 1.00 68.38 91 GLY A C 1
ATOM 704 O O . GLY A 1 91 ? 14.150 11.546 -39.590 1.00 68.38 91 GLY A O 1
ATOM 705 N N . GLY A 1 92 ? 14.268 9.628 -40.742 1.00 57.75 92 GLY A N 1
ATOM 706 C CA . GLY A 1 92 ? 12.873 9.231 -40.482 1.00 57.75 92 GLY A CA 1
ATOM 707 C C . GLY A 1 92 ? 12.526 9.110 -38.990 1.00 57.75 92 GLY A C 1
ATOM 708 O O . GLY A 1 92 ? 11.425 9.462 -38.570 1.00 57.75 92 GLY A O 1
ATOM 709 N N . ALA A 1 93 ? 13.485 8.681 -38.164 1.00 52.91 93 ALA A N 1
ATOM 710 C CA . ALA A 1 93 ? 13.303 8.534 -36.719 1.00 52.91 93 ALA A CA 1
ATOM 711 C C . ALA A 1 93 ? 13.295 9.875 -35.953 1.00 52.91 93 ALA A C 1
ATOM 713 O O . ALA A 1 93 ? 12.593 10.001 -34.949 1.00 52.91 93 ALA A O 1
ATOM 714 N N . LYS A 1 94 ? 14.019 10.897 -36.441 1.00 51.75 94 LYS A N 1
ATOM 715 C CA . LYS A 1 94 ? 14.127 12.219 -35.790 1.00 51.75 94 LYS A CA 1
ATOM 716 C C . LYS A 1 94 ? 12.813 13.005 -35.862 1.00 51.75 94 LYS A C 1
ATOM 718 O O . LYS A 1 94 ? 12.490 13.730 -34.926 1.00 51.75 94 LYS A O 1
ATOM 723 N N . ILE A 1 95 ? 11.997 12.777 -36.897 1.00 51.62 95 ILE A N 1
ATOM 724 C CA . ILE A 1 95 ? 10.656 13.375 -37.034 1.00 51.62 95 ILE A CA 1
ATOM 725 C C . ILE A 1 95 ? 9.757 13.005 -35.845 1.00 51.62 95 ILE A C 1
ATOM 727 O O . ILE A 1 95 ? 9.041 13.865 -35.345 1.00 51.62 95 ILE A O 1
ATOM 731 N N . LYS A 1 96 ? 9.814 11.759 -35.347 1.00 51.06 96 LYS A N 1
ATOM 732 C CA . LYS A 1 96 ? 8.978 11.304 -34.217 1.00 51.06 96 LYS A CA 1
ATOM 733 C C . LYS A 1 96 ? 9.335 12.002 -32.898 1.00 51.06 96 LYS A C 1
ATOM 735 O O . LYS A 1 96 ? 8.445 12.263 -32.098 1.00 51.06 96 LYS A O 1
ATOM 740 N N . GLN A 1 97 ? 10.611 12.331 -32.691 1.00 50.56 97 GLN A N 1
ATOM 741 C CA . GLN A 1 97 ? 11.091 13.070 -31.515 1.00 50.56 97 GLN A CA 1
ATOM 742 C C . GLN A 1 97 ? 10.880 14.588 -31.655 1.00 50.56 97 GLN A C 1
ATOM 744 O O . GLN A 1 97 ? 10.620 15.281 -30.674 1.00 50.56 97 GLN A O 1
ATOM 749 N N . ALA A 1 98 ? 10.912 15.122 -32.876 1.00 50.53 98 ALA A N 1
ATOM 750 C CA . ALA A 1 98 ? 10.727 16.549 -33.134 1.00 50.53 98 ALA A CA 1
ATOM 751 C C . ALA A 1 98 ? 9.302 17.060 -32.875 1.00 50.53 98 ALA A C 1
ATOM 753 O O . ALA A 1 98 ? 9.127 18.248 -32.623 1.00 50.53 98 ALA A O 1
ATOM 754 N N . VAL A 1 99 ? 8.291 16.179 -32.864 1.00 52.12 99 VAL A N 1
ATOM 755 C CA . VAL A 1 99 ? 6.910 16.531 -32.464 1.00 52.12 99 VAL A CA 1
ATOM 756 C C . VAL A 1 99 ? 6.850 17.044 -31.013 1.00 52.12 99 VAL A C 1
ATOM 758 O O . VAL A 1 99 ? 5.908 17.738 -30.648 1.00 52.12 99 VAL A O 1
ATOM 761 N N . THR A 1 100 ? 7.879 16.775 -30.200 1.00 53.78 100 THR A N 1
ATOM 762 C CA . THR A 1 100 ? 8.004 17.291 -28.825 1.00 53.78 100 THR A CA 1
ATOM 763 C C . THR A 1 100 ? 8.872 18.551 -28.672 1.00 53.78 100 THR A C 1
ATOM 765 O O . THR A 1 100 ? 8.967 19.076 -27.567 1.00 53.78 100 THR A O 1
ATOM 768 N N . ALA A 1 101 ? 9.486 19.077 -29.742 1.00 54.56 101 ALA A N 1
ATOM 769 C CA . ALA A 1 101 ? 10.395 20.228 -29.672 1.00 54.56 101 ALA A CA 1
ATOM 770 C C . ALA A 1 101 ? 9.722 21.539 -30.140 1.00 54.56 101 ALA A C 1
ATOM 772 O O . ALA A 1 101 ? 9.180 21.616 -31.238 1.00 54.56 101 ALA A O 1
ATOM 773 N N . ALA A 1 102 ? 9.785 22.593 -29.317 1.00 56.88 102 ALA A N 1
ATOM 774 C CA . ALA A 1 102 ? 9.014 23.835 -29.482 1.00 56.88 102 ALA A CA 1
ATOM 775 C C . ALA A 1 102 ? 9.657 24.940 -30.366 1.00 56.88 102 ALA A C 1
ATOM 777 O O . ALA A 1 102 ? 9.125 26.047 -30.423 1.00 56.88 102 ALA A O 1
ATOM 778 N N . SER A 1 103 ? 10.780 24.692 -31.059 1.00 58.19 103 SER A N 1
ATOM 779 C CA . SER A 1 103 ? 11.465 25.699 -31.907 1.00 58.19 103 SER A CA 1
ATOM 780 C C . SER A 1 103 ? 11.322 25.399 -33.408 1.00 58.19 103 SER A C 1
ATOM 782 O O . SER A 1 103 ? 11.470 24.257 -33.848 1.00 58.19 103 SER A O 1
ATOM 784 N N . LYS A 1 104 ? 11.052 26.442 -34.210 1.00 58.03 104 LYS A N 1
ATOM 785 C CA . LYS A 1 104 ? 10.808 26.357 -35.665 1.00 58.03 104 LYS A CA 1
ATOM 786 C C . LYS A 1 104 ? 12.028 25.859 -36.446 1.00 58.03 104 LYS A C 1
ATOM 788 O O . LYS A 1 104 ? 11.869 25.133 -37.424 1.00 58.03 104 LYS A O 1
ATOM 793 N N . GLU A 1 105 ? 13.229 26.198 -35.997 1.00 57.50 105 GLU A N 1
ATOM 794 C CA . GLU A 1 105 ? 14.505 25.818 -36.608 1.00 57.50 105 GLU A CA 1
ATOM 795 C C . GLU A 1 105 ? 14.806 24.333 -36.359 1.00 57.50 105 GLU A C 1
ATOM 797 O O . GLU A 1 105 ? 15.199 23.608 -37.276 1.00 57.50 105 GLU A O 1
ATOM 802 N N . ALA A 1 106 ? 14.521 23.849 -35.144 1.00 54.91 106 ALA A N 1
ATOM 803 C CA . ALA A 1 106 ? 14.615 22.432 -34.801 1.00 54.91 106 ALA A CA 1
ATOM 804 C C . ALA A 1 106 ? 13.605 21.589 -35.598 1.00 54.91 106 ALA A C 1
ATOM 806 O O . ALA A 1 106 ? 13.946 20.506 -36.072 1.00 54.91 106 ALA A O 1
ATOM 807 N N . ILE A 1 107 ? 12.389 22.101 -35.820 1.00 57.81 107 ILE A N 1
ATOM 808 C CA . ILE A 1 107 ? 11.364 21.448 -36.650 1.00 57.81 107 ILE A CA 1
ATOM 809 C C . ILE A 1 107 ? 11.793 21.409 -38.126 1.00 57.81 107 ILE A C 1
ATOM 811 O O . ILE A 1 107 ? 11.640 20.375 -38.772 1.00 57.81 107 ILE A O 1
ATOM 815 N N . ALA A 1 108 ? 12.359 22.496 -38.663 1.00 57.28 108 ALA A N 1
ATOM 816 C CA . ALA A 1 108 ? 12.834 22.549 -40.047 1.00 57.28 108 ALA A CA 1
ATOM 817 C C . ALA A 1 108 ? 13.992 21.567 -40.301 1.00 57.28 108 ALA A C 1
ATOM 819 O O . ALA A 1 108 ? 13.923 20.788 -41.251 1.00 57.28 108 ALA A O 1
ATOM 820 N N . SER A 1 109 ? 14.988 21.527 -39.407 1.00 56.00 109 SER A N 1
ATOM 821 C CA . SER A 1 109 ? 16.097 20.561 -39.465 1.00 56.00 109 SER A CA 1
ATOM 822 C C . SER A 1 109 ? 15.621 19.113 -39.280 1.00 56.00 109 SER A C 1
ATOM 824 O O . SER A 1 109 ? 16.130 18.197 -39.922 1.00 56.00 109 SER A O 1
ATOM 826 N N . SER A 1 110 ? 14.575 18.899 -38.479 1.00 59.09 110 SER A N 1
ATOM 827 C CA . SER A 1 110 ? 13.965 17.576 -38.285 1.00 59.09 110 SER A CA 1
ATOM 828 C C . SER A 1 110 ? 13.153 17.081 -39.484 1.00 59.09 110 SER A C 1
ATOM 830 O O . SER A 1 110 ? 12.756 15.919 -39.507 1.00 59.09 110 SER A O 1
ATOM 832 N N . LEU A 1 111 ? 12.891 17.935 -40.479 1.00 71.56 111 LEU A N 1
ATOM 833 C CA . LEU A 1 111 ? 12.207 17.582 -41.726 1.00 71.56 111 LEU A CA 1
ATOM 834 C C . LEU A 1 111 ? 13.179 17.349 -42.889 1.00 71.56 111 LEU A C 1
ATOM 836 O O . LEU A 1 111 ? 12.730 17.005 -43.988 1.00 71.56 111 LEU A O 1
ATOM 840 N N . GLU A 1 112 ? 14.478 17.512 -42.669 1.00 80.00 112 GLU A N 1
ATOM 841 C CA . GLU A 1 112 ? 15.531 17.188 -43.622 1.00 80.00 112 GLU A CA 1
ATOM 842 C C . GLU A 1 112 ? 16.071 15.776 -43.361 1.00 80.00 112 GLU A C 1
ATOM 844 O O . GLU A 1 112 ? 16.143 15.301 -42.230 1.00 80.00 112 GLU A O 1
ATOM 849 N N . CYS A 1 113 ? 16.449 15.084 -44.427 1.00 83.69 113 CYS A N 1
ATOM 850 C CA . CYS A 1 113 ? 17.043 13.759 -44.387 1.00 83.69 113 CYS A CA 1
ATOM 851 C C . CYS A 1 113 ? 18.378 13.759 -45.131 1.00 83.69 113 CYS A C 1
ATOM 853 O O . CYS A 1 113 ? 18.634 14.577 -46.022 1.00 83.69 113 CYS A O 1
ATOM 855 N N . THR A 1 114 ? 19.240 12.834 -44.723 1.00 88.62 114 THR A N 1
ATOM 856 C CA . THR A 1 114 ? 20.495 12.536 -45.407 1.00 88.62 114 THR A CA 1
ATOM 857 C C . THR A 1 114 ? 20.343 11.205 -46.121 1.00 88.62 114 THR A C 1
ATOM 859 O O . THR A 1 114 ? 20.076 10.183 -45.494 1.00 88.62 114 THR A O 1
ATOM 862 N N . VAL A 1 115 ? 20.516 11.213 -47.436 1.00 89.50 115 VAL A N 1
ATOM 863 C CA . VAL A 1 115 ? 20.451 10.020 -48.275 1.00 89.50 115 VAL A CA 1
ATOM 864 C C . VAL A 1 115 ? 21.868 9.592 -48.613 1.00 89.50 115 VAL A C 1
ATOM 866 O O . VAL A 1 115 ? 22.654 10.389 -49.118 1.00 89.50 115 VAL A O 1
ATOM 869 N N . ARG A 1 116 ? 22.196 8.330 -48.355 1.00 91.19 116 ARG A N 1
ATOM 870 C CA . ARG A 1 116 ? 23.433 7.697 -48.815 1.00 91.19 116 ARG A CA 1
ATOM 871 C C . ARG A 1 116 ? 23.080 6.639 -49.851 1.00 91.19 116 ARG A C 1
ATOM 873 O O . ARG A 1 116 ? 22.233 5.787 -49.585 1.00 91.19 116 ARG A O 1
ATOM 880 N N . VAL A 1 117 ? 23.699 6.705 -51.024 1.00 91.56 117 VAL A N 1
ATOM 881 C CA . VAL A 1 117 ? 23.395 5.837 -52.171 1.00 91.56 117 VAL A CA 1
ATOM 882 C C . VAL A 1 117 ? 24.679 5.202 -52.663 1.00 91.56 117 VAL A C 1
ATOM 884 O O . VAL A 1 117 ? 25.566 5.913 -53.116 1.00 91.56 117 VAL A O 1
ATOM 887 N N . GLN A 1 118 ? 24.766 3.879 -52.591 1.00 90.50 118 GLN A N 1
ATOM 888 C CA . GLN A 1 118 ? 25.883 3.107 -53.117 1.00 90.50 118 GLN A CA 1
ATOM 889 C C . GLN A 1 118 ? 25.551 2.582 -54.512 1.00 90.50 118 GLN A C 1
ATOM 891 O O . GLN A 1 118 ? 24.582 1.833 -54.683 1.00 90.50 118 GLN A O 1
ATOM 896 N N . PHE A 1 119 ? 26.372 2.933 -55.495 1.00 89.00 119 PHE A N 1
ATOM 897 C CA . PHE A 1 119 ? 26.280 2.424 -56.860 1.00 89.00 119 PHE A CA 1
ATOM 898 C C . PHE A 1 119 ? 27.085 1.130 -57.028 1.00 89.00 119 PHE A C 1
ATOM 900 O O . PHE A 1 119 ? 28.063 0.898 -56.320 1.00 89.00 119 PHE A O 1
ATOM 907 N N . THR A 1 120 ? 26.675 0.273 -57.967 1.00 87.06 120 THR A N 1
ATOM 908 C CA . THR A 1 120 ? 27.454 -0.920 -58.346 1.00 87.06 120 THR A CA 1
ATOM 909 C C . THR A 1 120 ? 28.764 -0.523 -59.036 1.00 87.06 120 THR A C 1
ATOM 911 O O . THR A 1 120 ? 29.804 -1.139 -58.803 1.00 87.06 120 THR A O 1
ATOM 914 N N . GLU A 1 121 ? 28.723 0.539 -59.845 1.00 83.50 121 GLU A N 1
ATOM 915 C CA . GLU A 1 121 ? 29.846 1.029 -60.643 1.00 83.50 121 GLU A CA 1
ATOM 916 C C . GLU A 1 121 ? 30.176 2.490 -60.314 1.00 83.50 121 GLU A C 1
ATOM 918 O O . GLU A 1 121 ? 29.282 3.322 -60.146 1.00 83.50 121 GLU A O 1
ATOM 923 N N . VAL A 1 122 ? 31.471 2.831 -60.307 1.00 80.81 122 VAL A N 1
ATOM 924 C CA . VAL A 1 122 ? 31.956 4.202 -60.038 1.00 80.81 122 VAL A CA 1
ATOM 925 C C . VAL A 1 122 ? 31.433 5.200 -61.078 1.00 80.81 122 VAL A C 1
ATOM 927 O O . VAL A 1 122 ? 31.157 6.349 -60.744 1.00 80.81 122 VAL A O 1
ATOM 930 N N . GLN A 1 123 ? 31.196 4.763 -62.320 1.00 82.12 123 GLN A N 1
ATOM 931 C CA . GLN A 1 123 ? 30.597 5.611 -63.356 1.00 82.12 123 GLN A CA 1
ATOM 932 C C . GLN A 1 123 ? 29.205 6.130 -62.965 1.00 82.12 123 GLN A C 1
ATOM 934 O O . GLN A 1 123 ? 28.851 7.254 -63.321 1.00 82.12 123 GLN A O 1
ATOM 939 N N . GLY A 1 124 ? 28.425 5.343 -62.212 1.00 84.69 124 GLY A N 1
ATOM 940 C CA . GLY A 1 124 ? 27.125 5.772 -61.694 1.00 84.69 124 GLY A CA 1
ATOM 941 C C . GLY A 1 124 ? 27.248 6.928 -60.700 1.00 84.69 124 GLY A C 1
ATOM 942 O O . GLY A 1 124 ? 26.459 7.872 -60.751 1.00 84.69 124 GLY A O 1
ATOM 943 N N . LEU A 1 125 ? 28.290 6.906 -59.858 1.00 85.06 125 LEU A N 1
ATOM 944 C CA . LEU A 1 125 ? 28.600 8.008 -58.947 1.00 85.06 125 LEU A CA 1
ATOM 945 C C . LEU A 1 125 ? 29.020 9.266 -59.714 1.00 85.06 125 LEU A C 1
ATOM 947 O O . LEU A 1 125 ? 28.499 10.337 -59.422 1.00 85.06 125 LEU A O 1
ATOM 951 N N . VAL A 1 126 ? 29.922 9.146 -60.692 1.00 82.88 126 VAL A N 1
ATOM 952 C CA . VAL A 1 126 ? 30.403 10.296 -61.483 1.00 82.88 126 VAL A CA 1
ATOM 953 C C . VAL A 1 126 ? 29.235 10.988 -62.190 1.00 82.88 126 VAL A C 1
ATOM 955 O O . VAL A 1 126 ? 29.039 12.188 -62.015 1.00 82.88 126 VAL A O 1
ATOM 958 N N . LYS A 1 127 ? 28.369 10.219 -62.866 1.00 85.00 127 LYS A N 1
ATOM 959 C CA . LYS A 1 127 ? 27.144 10.741 -63.499 1.00 85.00 127 LYS A CA 1
ATOM 960 C C . LYS A 1 127 ? 26.209 11.420 -62.497 1.00 85.00 127 LYS A C 1
ATOM 962 O O . LYS A 1 127 ? 25.583 12.432 -62.817 1.00 85.00 127 LYS A O 1
ATOM 967 N N . ALA A 1 128 ? 26.086 10.873 -61.286 1.00 86.88 128 ALA A N 1
ATOM 968 C CA . ALA A 1 128 ? 25.273 11.474 -60.234 1.00 86.88 128 ALA A CA 1
ATOM 969 C C . ALA A 1 128 ? 25.881 12.789 -59.715 1.00 86.88 128 ALA A C 1
ATOM 971 O O . ALA A 1 128 ? 25.146 13.757 -59.527 1.00 86.88 128 ALA A O 1
ATOM 972 N N . LEU A 1 129 ? 27.203 12.856 -59.528 1.00 84.38 129 LEU A N 1
ATOM 973 C CA . LEU A 1 129 ? 27.909 14.076 -59.128 1.00 84.38 129 LEU A CA 1
ATOM 974 C C . LEU A 1 129 ? 27.771 15.164 -60.203 1.00 84.38 129 LEU A C 1
ATOM 976 O O . LEU A 1 129 ? 27.325 16.262 -59.890 1.00 84.38 129 LEU A O 1
ATOM 980 N N . GLU A 1 130 ? 28.021 14.856 -61.475 1.00 82.31 130 GLU A N 1
ATOM 981 C CA . GLU A 1 130 ? 27.828 15.794 -62.598 1.00 82.31 130 GLU A CA 1
ATOM 982 C C . GLU A 1 130 ? 26.366 16.268 -62.737 1.00 82.31 130 GLU A C 1
ATOM 984 O O . GLU A 1 130 ? 26.071 17.416 -63.100 1.00 82.31 130 GLU A O 1
ATOM 989 N N . GLY A 1 131 ? 25.419 15.372 -62.448 1.00 81.75 131 GLY A N 1
ATOM 990 C CA . GLY A 1 131 ? 23.988 15.636 -62.537 1.00 81.75 131 GLY A CA 1
ATOM 991 C C . GLY A 1 131 ? 23.424 16.463 -61.382 1.00 81.75 131 GLY A C 1
ATOM 992 O O . GLY A 1 131 ? 22.406 17.135 -61.569 1.00 81.75 131 GLY A O 1
ATOM 993 N N . LEU A 1 132 ? 24.050 16.420 -60.203 1.00 83.44 132 LEU A N 1
ATOM 994 C CA . LEU A 1 132 ? 23.511 17.000 -58.969 1.00 83.44 132 LEU A CA 1
ATOM 995 C C . LEU A 1 132 ? 24.343 18.164 -58.428 1.00 83.44 132 LEU A C 1
ATOM 997 O O . LEU A 1 132 ? 23.759 19.077 -57.843 1.00 83.44 132 LEU A O 1
ATOM 1001 N N . CYS A 1 133 ? 25.662 18.170 -58.616 1.00 82.81 133 CYS A N 1
ATOM 1002 C CA . CYS A 1 133 ? 26.528 19.246 -58.142 1.00 82.81 133 CYS A CA 1
ATOM 1003 C C . CYS A 1 133 ? 26.206 20.568 -58.854 1.00 82.81 133 CYS A C 1
ATOM 1005 O O . CYS A 1 133 ? 25.971 20.610 -60.062 1.00 82.81 133 CYS A O 1
ATOM 1007 N N . GLY A 1 134 ? 26.180 21.668 -58.096 1.00 75.94 134 GLY A N 1
ATOM 1008 C CA . GLY A 1 134 ? 25.903 23.002 -58.644 1.00 75.94 134 GLY A CA 1
ATOM 1009 C C . GLY A 1 134 ? 24.441 23.230 -59.043 1.00 75.94 134 GLY A C 1
ATOM 1010 O O . GLY A 1 134 ? 24.134 24.190 -59.753 1.00 75.94 134 GLY A O 1
ATOM 1011 N N . ARG A 1 135 ? 23.525 22.345 -58.626 1.00 83.00 135 ARG A N 1
ATOM 1012 C CA . ARG A 1 135 ? 22.097 22.435 -58.946 1.00 83.00 135 ARG A CA 1
ATOM 1013 C C . ARG A 1 135 ? 21.241 22.476 -57.685 1.00 83.00 135 ARG A C 1
ATOM 1015 O O . ARG A 1 135 ? 21.624 21.977 -56.636 1.00 83.00 135 ARG A O 1
ATOM 1022 N N . VAL A 1 136 ? 20.056 23.061 -57.816 1.00 83.19 136 VAL A N 1
ATOM 1023 C CA . VAL A 1 136 ? 18.998 23.067 -56.799 1.00 83.19 136 VAL A CA 1
ATOM 1024 C C . VAL A 1 136 ? 17.865 22.150 -57.226 1.00 83.19 136 VAL A C 1
ATOM 1026 O O . VAL A 1 136 ? 17.604 21.981 -58.420 1.00 83.19 136 VAL A O 1
ATOM 1029 N N . MET A 1 137 ? 17.177 21.549 -56.256 1.00 83.38 137 MET A N 1
ATOM 1030 C CA . MET A 1 137 ? 16.131 20.570 -56.531 1.00 83.38 137 MET A CA 1
ATOM 1031 C C . MET A 1 137 ? 14.765 21.228 -56.425 1.00 83.38 137 MET A C 1
ATOM 1033 O O . MET A 1 137 ? 14.452 21.929 -55.460 1.00 83.38 137 MET A O 1
ATOM 1037 N N . ARG A 1 138 ? 13.916 20.953 -57.411 1.00 82.75 138 ARG A N 1
ATOM 1038 C CA . ARG A 1 138 ? 12.523 21.375 -57.438 1.00 82.75 138 ARG A CA 1
ATOM 1039 C C . ARG A 1 138 ? 11.628 20.174 -57.690 1.00 82.75 138 ARG A C 1
ATOM 1041 O O . ARG A 1 138 ? 11.783 19.445 -58.672 1.00 82.75 138 ARG A O 1
ATOM 1048 N N . LYS A 1 139 ? 10.635 19.992 -56.826 1.00 80.50 139 LYS A N 1
ATOM 1049 C CA . LYS A 1 139 ? 9.595 18.984 -57.032 1.00 80.50 139 LYS A CA 1
ATOM 1050 C C . LYS A 1 139 ? 8.593 19.477 -58.079 1.00 80.50 139 LYS A C 1
ATOM 1052 O O . LYS A 1 139 ? 8.082 20.593 -57.981 1.00 80.50 139 LYS A O 1
ATOM 1057 N N . ALA A 1 140 ? 8.282 18.646 -59.075 1.00 74.12 140 ALA A N 1
ATOM 1058 C CA . ALA A 1 140 ? 7.238 18.962 -60.045 1.00 74.12 140 ALA A CA 1
ATOM 1059 C C . ALA A 1 140 ? 5.898 19.224 -59.333 1.00 74.12 140 ALA A C 1
ATOM 1061 O O . ALA A 1 140 ? 5.485 18.459 -58.460 1.00 74.12 140 ALA A O 1
ATOM 1062 N N . GLY A 1 141 ? 5.238 20.326 -59.695 1.00 72.50 141 GLY A N 1
ATOM 1063 C CA . GLY A 1 141 ? 3.986 20.761 -59.071 1.00 72.50 141 GLY A CA 1
ATOM 1064 C C . GLY A 1 141 ? 4.146 21.606 -57.802 1.00 72.50 141 GLY A C 1
ATOM 1065 O O . GLY A 1 141 ? 3.136 21.988 -57.223 1.00 72.50 141 GLY A O 1
ATOM 1066 N N . THR A 1 142 ? 5.371 21.936 -57.366 1.00 74.88 142 THR A N 1
ATOM 1067 C CA . THR A 1 142 ? 5.599 22.904 -56.279 1.00 74.88 142 THR A CA 1
ATOM 1068 C C . THR A 1 142 ? 6.453 24.088 -56.748 1.00 74.88 142 THR A C 1
ATOM 1070 O O . THR A 1 142 ? 7.233 24.002 -57.705 1.00 74.88 142 THR A O 1
ATOM 1073 N N . THR A 1 143 ? 6.300 25.231 -56.078 1.00 75.12 143 THR A N 1
ATOM 1074 C CA . THR A 1 143 ? 7.194 26.397 -56.208 1.00 75.12 143 THR A CA 1
ATOM 1075 C C . THR A 1 143 ? 8.408 26.300 -55.282 1.00 75.12 143 THR A C 1
ATOM 1077 O O . THR A 1 143 ? 9.303 27.134 -55.361 1.00 75.12 143 THR A O 1
ATOM 1080 N N . LYS A 1 144 ? 8.466 25.275 -54.418 1.00 78.31 144 LYS A N 1
ATOM 1081 C CA . LYS A 1 144 ? 9.536 25.111 -53.434 1.00 78.31 144 LYS A CA 1
ATOM 1082 C C . LYS A 1 144 ? 10.823 24.645 -54.115 1.00 78.31 144 LYS A C 1
ATOM 1084 O O . LYS A 1 144 ? 10.878 23.534 -54.648 1.00 78.31 144 LYS A O 1
ATOM 1089 N N . ILE A 1 145 ? 11.839 25.493 -54.036 1.00 80.81 145 ILE A N 1
ATOM 1090 C CA . ILE A 1 145 ? 13.225 25.198 -54.395 1.00 80.81 145 ILE A CA 1
ATOM 1091 C C . ILE A 1 145 ? 13.949 24.811 -53.109 1.00 80.81 145 ILE A C 1
ATOM 1093 O O . ILE A 1 145 ? 13.728 25.433 -52.069 1.00 80.81 145 ILE A O 1
ATOM 1097 N N . VAL A 1 146 ? 14.752 23.753 -53.162 1.00 81.50 146 VAL A N 1
ATOM 1098 C CA . VAL A 1 146 ? 15.558 23.312 -52.024 1.00 81.50 146 VAL A CA 1
ATOM 1099 C C . VAL A 1 146 ? 17.005 23.174 -52.450 1.00 81.50 146 VAL A C 1
ATOM 1101 O O . VAL A 1 146 ? 17.315 22.534 -53.459 1.00 81.50 146 VAL A O 1
ATOM 1104 N N . GLU A 1 147 ? 17.867 23.793 -51.658 1.00 82.56 147 GLU A N 1
ATOM 1105 C CA . GLU A 1 147 ? 19.304 23.608 -51.716 1.00 82.56 147 GLU A CA 1
ATOM 1106 C C . GLU A 1 147 ? 19.670 22.323 -50.974 1.00 82.56 147 GLU A C 1
ATOM 1108 O O . GLU A 1 147 ? 19.232 22.092 -49.847 1.00 82.56 147 GLU A O 1
ATOM 1113 N N . TYR A 1 148 ? 20.447 21.475 -51.632 1.00 85.06 148 TYR A N 1
ATOM 1114 C CA . TYR A 1 148 ? 20.947 20.230 -51.074 1.00 85.06 148 TYR A CA 1
ATOM 1115 C C . TYR A 1 148 ? 22.467 20.221 -51.172 1.00 85.06 148 TYR A C 1
ATOM 1117 O O . TYR A 1 148 ? 23.053 20.814 -52.077 1.00 85.06 148 TYR A O 1
ATOM 1125 N N . GLU A 1 149 ? 23.105 19.520 -50.247 1.00 86.00 149 GLU A N 1
ATOM 1126 C CA . GLU A 1 149 ? 24.554 19.365 -50.254 1.00 86.00 149 GLU A CA 1
ATOM 1127 C C . GLU A 1 149 ? 24.898 17.994 -50.827 1.00 86.00 149 GLU A C 1
ATOM 1129 O O . GLU A 1 149 ? 24.428 16.968 -50.329 1.00 86.00 149 GLU A O 1
ATOM 1134 N N . VAL A 1 150 ? 25.706 17.988 -51.885 1.00 87.38 150 VAL A N 1
ATOM 1135 C CA . VAL A 1 150 ? 26.221 16.769 -52.508 1.00 87.38 150 VAL A CA 1
ATOM 1136 C C . VAL A 1 150 ? 27.641 16.542 -52.032 1.00 87.38 150 VAL A C 1
ATOM 1138 O O . VAL A 1 150 ? 28.463 17.451 -52.071 1.00 87.38 150 VAL A O 1
ATOM 1141 N N . ASN A 1 151 ? 27.945 15.322 -51.618 1.00 86.88 151 ASN A N 1
ATOM 1142 C CA . ASN A 1 151 ? 29.298 14.891 -51.319 1.00 86.88 151 ASN A CA 1
ATOM 1143 C C . ASN A 1 151 ? 29.459 13.407 -51.677 1.00 86.88 151 ASN A C 1
ATOM 1145 O O . ASN A 1 151 ? 28.482 12.720 -51.978 1.00 86.88 151 ASN A O 1
ATOM 1149 N N . TRP A 1 152 ? 30.684 12.902 -51.633 1.00 84.94 152 TRP A N 1
ATOM 1150 C CA . TRP A 1 152 ? 30.972 11.472 -51.717 1.00 84.94 152 TRP A CA 1
ATOM 1151 C C . TRP A 1 152 ? 31.350 10.932 -50.332 1.00 84.94 152 TRP A C 1
ATOM 1153 O O . TRP A 1 152 ? 31.727 11.683 -49.429 1.00 84.94 152 TRP A O 1
ATOM 1163 N N . ASP A 1 153 ? 31.191 9.629 -50.131 1.00 85.81 153 ASP A N 1
ATOM 1164 C CA . ASP A 1 153 ? 31.395 9.010 -48.824 1.00 85.81 153 ASP A CA 1
ATOM 1165 C C . ASP A 1 153 ? 32.878 8.809 -48.487 1.00 85.81 153 ASP A C 1
ATOM 1167 O O . ASP A 1 153 ? 33.559 7.968 -49.072 1.00 85.81 153 ASP A O 1
ATOM 1171 N N . ARG A 1 154 ? 33.358 9.560 -47.492 1.00 81.81 154 ARG A N 1
ATOM 1172 C CA . ARG A 1 154 ? 34.711 9.438 -46.924 1.00 81.81 154 ARG A CA 1
ATOM 1173 C C . ARG A 1 154 ? 34.779 8.459 -45.753 1.00 81.81 154 ARG A C 1
ATOM 1175 O O . ARG A 1 154 ? 35.865 8.070 -45.343 1.00 81.81 154 ARG A O 1
ATOM 1182 N N . GLU A 1 155 ? 33.631 8.096 -45.186 1.00 80.25 155 GLU A N 1
ATOM 1183 C CA . GLU A 1 155 ? 33.536 7.336 -43.935 1.00 80.25 155 GLU A CA 1
ATOM 1184 C C . GLU A 1 155 ? 33.333 5.835 -44.177 1.00 80.25 155 GLU A C 1
ATOM 1186 O O . GLU A 1 155 ? 33.303 5.055 -43.223 1.00 80.25 155 GLU A O 1
ATOM 1191 N N . HIS A 1 156 ? 33.197 5.419 -45.441 1.00 83.69 156 HIS A N 1
ATOM 1192 C CA . HIS A 1 156 ? 32.932 4.038 -45.842 1.00 83.69 156 HIS A CA 1
ATOM 1193 C C . HIS A 1 156 ? 31.709 3.463 -45.116 1.00 83.69 156 HIS A C 1
ATOM 1195 O O . HIS A 1 156 ? 31.759 2.408 -44.479 1.00 83.69 156 HIS A O 1
ATOM 1201 N N . PHE A 1 157 ? 30.596 4.186 -45.165 1.00 84.94 157 PHE A N 1
ATOM 1202 C CA . PHE A 1 157 ? 29.358 3.900 -44.456 1.00 84.94 157 PHE A CA 1
ATOM 1203 C C . PHE A 1 157 ? 28.825 2.490 -44.731 1.00 84.94 157 PHE A C 1
ATOM 1205 O O . PHE A 1 157 ? 28.395 1.802 -43.804 1.00 84.94 157 PHE A O 1
ATOM 1212 N N . PHE A 1 158 ? 28.867 2.056 -45.993 1.00 86.00 158 PHE A N 1
ATOM 1213 C CA . PHE A 1 158 ? 28.425 0.727 -46.424 1.00 86.00 158 PHE A CA 1
ATOM 1214 C C . PHE A 1 158 ? 29.521 -0.347 -46.333 1.00 86.00 158 PHE A C 1
ATOM 1216 O O . PHE A 1 158 ? 29.326 -1.457 -46.831 1.00 86.00 158 PHE A O 1
ATOM 1223 N N . SER A 1 159 ? 30.668 -0.059 -45.706 1.00 85.62 159 SER A N 1
ATOM 1224 C CA . SER A 1 159 ? 31.680 -1.089 -45.477 1.00 85.62 159 SER A CA 1
ATOM 1225 C C . SER A 1 159 ? 31.138 -2.183 -44.548 1.00 85.62 159 SER A C 1
ATOM 1227 O O . SER A 1 159 ? 30.381 -1.881 -43.619 1.00 85.62 159 SER A O 1
ATOM 1229 N N . PRO A 1 160 ? 31.531 -3.456 -44.746 1.00 84.62 160 PRO A N 1
ATOM 1230 C CA . PRO A 1 160 ? 31.097 -4.550 -43.877 1.00 84.62 160 PRO A CA 1
ATOM 1231 C C . PRO A 1 160 ? 31.376 -4.280 -42.393 1.00 84.62 160 PRO A C 1
ATOM 1233 O O . PRO A 1 160 ? 30.527 -4.550 -41.549 1.00 84.62 160 PRO A O 1
ATOM 1236 N N . GLU A 1 161 ? 32.524 -3.670 -42.087 1.00 85.81 161 GLU A N 1
ATOM 1237 C CA . GLU A 1 161 ? 32.941 -3.301 -40.731 1.00 85.81 161 GLU A CA 1
ATOM 1238 C C . GLU A 1 161 ? 31.994 -2.262 -40.104 1.00 85.81 161 GLU A C 1
ATOM 1240 O O . GLU A 1 161 ? 31.509 -2.452 -38.988 1.00 85.81 161 GLU A O 1
ATOM 1245 N N . ASN A 1 162 ? 31.660 -1.186 -40.828 1.00 86.69 162 ASN A N 1
ATOM 1246 C CA . ASN A 1 162 ? 30.748 -0.153 -40.324 1.00 86.69 162 ASN A CA 1
ATOM 1247 C C . ASN A 1 162 ? 29.288 -0.615 -40.273 1.00 86.69 162 ASN A C 1
ATOM 1249 O O . ASN A 1 162 ? 28.537 -0.170 -39.400 1.00 86.69 162 ASN A O 1
ATOM 1253 N N . CYS A 1 163 ? 28.868 -1.495 -41.181 1.00 85.94 163 CYS A N 1
ATOM 1254 C CA . CYS A 1 163 ? 27.561 -2.142 -41.123 1.00 85.94 163 CYS A CA 1
ATOM 1255 C C . CYS A 1 163 ? 27.459 -3.053 -39.891 1.00 85.94 163 CYS A C 1
ATOM 1257 O O . CYS A 1 163 ? 26.516 -2.909 -39.113 1.00 85.94 163 CYS A O 1
ATOM 1259 N N . ALA A 1 164 ? 28.458 -3.911 -39.657 1.00 87.31 164 ALA A N 1
ATOM 1260 C CA . ALA A 1 164 ? 28.509 -4.799 -38.496 1.00 87.31 164 ALA A CA 1
ATOM 1261 C C . ALA A 1 164 ? 28.549 -4.016 -37.176 1.00 87.31 164 ALA A C 1
ATOM 1263 O O . ALA A 1 164 ? 27.788 -4.314 -36.258 1.00 87.31 164 ALA A O 1
ATOM 1264 N N . ARG A 1 165 ? 29.364 -2.955 -37.098 1.00 89.31 165 ARG A N 1
ATOM 1265 C CA . ARG A 1 165 ? 29.443 -2.080 -35.919 1.00 89.31 165 ARG A CA 1
ATOM 1266 C C . ARG A 1 165 ? 28.090 -1.467 -35.560 1.00 89.31 165 ARG A C 1
ATOM 1268 O O . ARG A 1 165 ? 27.721 -1.449 -34.390 1.00 89.31 165 ARG A O 1
ATOM 1275 N N . ARG A 1 166 ? 27.344 -0.975 -36.553 1.00 87.81 166 ARG A N 1
ATOM 1276 C CA . ARG A 1 166 ? 26.018 -0.377 -36.332 1.00 87.81 166 ARG A CA 1
ATOM 1277 C C . ARG A 1 166 ? 24.963 -1.418 -35.974 1.00 87.81 166 ARG A C 1
ATOM 1279 O O . ARG A 1 166 ? 24.147 -1.148 -35.100 1.00 87.81 166 ARG A O 1
ATOM 1286 N N . ALA A 1 167 ? 25.003 -2.596 -36.595 1.00 87.00 167 ALA A N 1
ATOM 1287 C CA . ALA A 1 167 ? 24.125 -3.706 -36.231 1.00 87.00 167 ALA A CA 1
ATOM 1288 C C . ALA A 1 167 ? 24.342 -4.135 -34.768 1.00 87.00 167 ALA A C 1
ATOM 1290 O O . ALA A 1 167 ? 23.381 -4.213 -34.009 1.00 87.00 167 ALA A O 1
ATOM 1291 N N . ALA A 1 168 ? 25.599 -4.291 -34.343 1.00 90.31 168 ALA A N 1
ATOM 1292 C CA . ALA A 1 168 ? 25.943 -4.621 -32.960 1.00 90.31 168 ALA A CA 1
ATOM 1293 C C . ALA A 1 168 ? 25.545 -3.511 -31.966 1.00 90.31 168 ALA A C 1
ATOM 1295 O O . ALA A 1 168 ? 25.115 -3.791 -30.848 1.00 90.31 168 ALA A O 1
ATOM 1296 N N . GLU A 1 169 ? 25.666 -2.236 -32.352 1.00 88.38 169 GLU A N 1
ATOM 1297 C CA . GLU A 1 169 ? 25.211 -1.117 -31.520 1.00 88.38 169 GLU A CA 1
ATOM 1298 C C . GLU A 1 169 ? 23.686 -1.118 -31.333 1.00 88.38 169 GLU A C 1
ATOM 1300 O O . GLU A 1 169 ? 23.213 -0.868 -30.222 1.00 88.38 169 GLU A O 1
ATOM 1305 N N . LEU A 1 170 ? 22.925 -1.411 -32.393 1.00 86.56 170 LEU A N 1
ATOM 1306 C CA . LEU A 1 170 ? 21.468 -1.546 -32.328 1.00 86.56 170 LEU A CA 1
ATOM 1307 C C . LEU A 1 170 ? 21.062 -2.713 -31.427 1.00 86.56 170 LEU A C 1
ATOM 1309 O O . LEU A 1 170 ? 20.279 -2.509 -30.504 1.00 86.56 170 LEU A O 1
ATOM 1313 N N . GLU A 1 171 ? 21.659 -3.890 -31.617 1.00 89.94 171 GLU A N 1
ATOM 1314 C CA . GLU A 1 171 ? 21.395 -5.067 -30.783 1.00 89.94 171 GLU A CA 1
ATOM 1315 C C . GLU A 1 171 ? 21.697 -4.791 -29.300 1.00 89.94 171 GLU A C 1
ATOM 1317 O O . GLU A 1 171 ? 20.890 -5.101 -28.420 1.00 89.94 171 GLU A O 1
ATOM 1322 N N . ARG A 1 172 ? 22.821 -4.122 -29.006 1.00 92.00 172 ARG A N 1
ATOM 1323 C CA . ARG A 1 172 ? 23.166 -3.718 -27.635 1.00 92.00 172 ARG A CA 1
ATOM 1324 C C . ARG A 1 172 ? 22.116 -2.780 -27.035 1.00 92.00 172 ARG A C 1
ATOM 1326 O O . ARG A 1 172 ? 21.757 -2.946 -25.871 1.00 92.00 172 ARG A O 1
ATOM 1333 N N . ARG A 1 173 ? 21.622 -1.803 -27.804 1.00 87.56 173 ARG A N 1
ATOM 1334 C CA . ARG A 1 173 ? 20.564 -0.883 -27.348 1.00 87.56 173 ARG A CA 1
ATOM 1335 C C . ARG A 1 173 ? 19.260 -1.621 -27.069 1.00 87.56 173 ARG A C 1
ATOM 1337 O O . ARG A 1 173 ? 18.682 -1.418 -26.006 1.00 87.56 173 ARG A O 1
ATOM 1344 N N . GLU A 1 174 ? 18.836 -2.507 -27.963 1.00 88.56 174 GLU A N 1
ATOM 1345 C CA . GLU A 1 174 ? 17.625 -3.312 -27.772 1.00 88.56 174 GLU A CA 1
ATOM 1346 C C . GLU A 1 174 ? 17.728 -4.213 -26.535 1.00 88.56 174 GLU A C 1
ATOM 1348 O O . GLU A 1 174 ? 16.765 -4.350 -25.777 1.00 88.56 174 GLU A O 1
ATOM 1353 N N . LEU A 1 175 ? 18.900 -4.806 -26.290 1.00 92.50 175 LEU A N 1
ATOM 1354 C CA . LEU A 1 175 ? 19.142 -5.621 -25.103 1.00 92.50 175 LEU A CA 1
ATOM 1355 C C . LEU A 1 175 ? 19.098 -4.785 -23.816 1.00 92.50 175 LEU A C 1
ATOM 1357 O O . LEU A 1 175 ? 18.494 -5.204 -22.827 1.00 92.50 175 LEU A O 1
ATOM 1361 N N . GLU A 1 176 ? 19.697 -3.593 -23.816 1.00 91.25 176 GLU A N 1
ATOM 1362 C CA . GLU A 1 176 ? 19.616 -2.669 -22.682 1.00 91.25 176 GLU A CA 1
ATOM 1363 C C . GLU A 1 176 ? 18.180 -2.210 -22.406 1.00 91.25 176 GLU A C 1
ATOM 1365 O O . GLU A 1 176 ? 17.776 -2.141 -21.244 1.00 91.25 176 GLU A O 1
ATOM 1370 N N . GLU A 1 177 ? 17.396 -1.920 -23.445 1.00 90.44 177 GLU A N 1
ATOM 1371 C CA . GLU A 1 177 ? 15.983 -1.559 -23.312 1.00 90.44 177 GLU A CA 1
ATOM 1372 C C . GLU A 1 177 ? 15.152 -2.715 -22.756 1.00 90.44 177 GLU A C 1
ATOM 1374 O O . GLU A 1 177 ? 14.373 -2.508 -21.821 1.00 90.44 177 GLU A O 1
ATOM 1379 N N . LYS A 1 178 ? 15.370 -3.944 -23.243 1.00 91.88 178 LYS A N 1
ATOM 1380 C CA . LYS A 1 178 ? 14.745 -5.152 -22.684 1.00 91.88 178 LYS A CA 1
ATOM 1381 C C . LYS A 1 178 ? 15.099 -5.327 -21.210 1.00 91.88 178 LYS A C 1
ATOM 1383 O O . LYS A 1 178 ? 14.195 -5.490 -20.395 1.00 91.88 178 LYS A O 1
ATOM 1388 N N . ARG A 1 179 ? 16.377 -5.184 -20.840 1.00 93.56 179 ARG A N 1
ATOM 1389 C CA . AR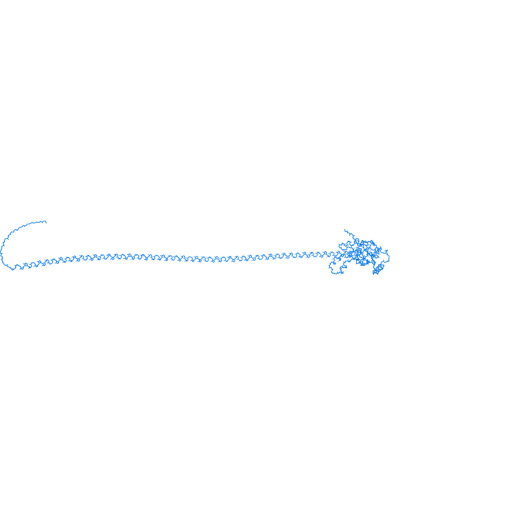G A 1 179 ? 16.832 -5.275 -19.443 1.00 93.56 179 ARG A CA 1
ATOM 1390 C C . ARG A 1 179 ? 16.168 -4.221 -18.555 1.00 93.56 179 ARG A C 1
ATOM 1392 O O . ARG A 1 179 ? 15.717 -4.539 -17.459 1.00 93.56 179 ARG A O 1
ATOM 1399 N N . ARG A 1 180 ? 16.064 -2.972 -19.024 1.00 92.50 180 ARG A N 1
ATOM 1400 C CA . ARG A 1 180 ? 15.369 -1.894 -18.296 1.00 92.50 180 ARG A CA 1
ATOM 1401 C C . ARG A 1 180 ? 13.877 -2.190 -18.142 1.00 92.50 180 ARG A C 1
ATOM 1403 O O . ARG A 1 180 ? 13.328 -1.980 -17.063 1.00 92.50 180 ARG A O 1
ATOM 1410 N N . ALA A 1 181 ? 13.227 -2.696 -19.188 1.00 92.94 181 ALA A N 1
ATOM 1411 C CA . ALA A 1 181 ? 11.818 -3.074 -19.140 1.00 92.94 181 ALA A CA 1
ATOM 1412 C C . ALA A 1 181 ? 11.572 -4.241 -18.167 1.00 92.94 181 ALA A C 1
ATOM 1414 O O . ALA A 1 181 ? 10.599 -4.223 -17.414 1.00 92.94 181 ALA A O 1
ATOM 1415 N N . GLU A 1 182 ? 12.457 -5.236 -18.137 1.00 93.75 182 GLU A N 1
ATOM 1416 C CA . GLU A 1 182 ? 12.405 -6.344 -17.179 1.00 93.75 182 GLU A CA 1
ATOM 1417 C C . GLU A 1 182 ? 12.632 -5.875 -15.740 1.00 93.75 182 GLU A C 1
ATOM 1419 O O . GLU A 1 182 ? 11.873 -6.257 -14.850 1.00 93.75 182 GLU A O 1
ATOM 1424 N N . GLU A 1 183 ? 13.605 -4.994 -15.506 1.00 93.31 183 GLU A N 1
ATOM 1425 C CA . GLU A 1 183 ? 13.868 -4.416 -14.186 1.00 93.31 183 GLU A CA 1
ATOM 1426 C C . GLU A 1 183 ? 12.666 -3.604 -13.673 1.00 93.31 183 GLU A C 1
ATOM 1428 O O . GLU A 1 183 ? 12.283 -3.714 -12.506 1.00 93.31 183 GLU A O 1
ATOM 1433 N N . GLN A 1 184 ? 12.017 -2.830 -14.547 1.00 90.88 184 GLN A N 1
ATOM 1434 C CA . GLN A 1 184 ? 10.786 -2.110 -14.212 1.00 90.88 184 GLN A CA 1
ATOM 1435 C C . GLN A 1 184 ? 9.639 -3.069 -13.877 1.00 90.88 184 GLN A C 1
ATOM 1437 O O . GLN A 1 184 ? 8.958 -2.879 -12.868 1.00 90.88 184 GLN A O 1
ATOM 1442 N N . ARG A 1 185 ? 9.455 -4.134 -14.667 1.00 93.62 185 ARG A N 1
ATOM 1443 C CA . ARG A 1 185 ? 8.457 -5.181 -14.385 1.00 93.62 185 ARG A CA 1
ATOM 1444 C C . ARG A 1 185 ? 8.739 -5.888 -13.058 1.00 93.62 185 ARG A C 1
ATOM 1446 O O . ARG A 1 185 ? 7.808 -6.194 -12.317 1.00 93.62 185 ARG A O 1
ATOM 1453 N N . TRP A 1 186 ? 10.007 -6.141 -12.743 1.00 93.88 186 TRP A N 1
ATOM 1454 C CA . TRP A 1 186 ? 10.424 -6.735 -11.475 1.00 93.88 186 TRP A CA 1
ATOM 1455 C C . TRP A 1 186 ? 10.114 -5.822 -10.285 1.00 93.88 186 TRP A C 1
ATOM 1457 O O . TRP A 1 186 ? 9.505 -6.275 -9.315 1.00 93.88 186 TRP A O 1
ATOM 1467 N N . LYS A 1 187 ? 10.462 -4.532 -10.378 1.00 94.19 187 LYS A N 1
ATOM 1468 C CA . LYS A 1 187 ? 10.147 -3.519 -9.357 1.00 94.19 187 LYS A CA 1
ATOM 1469 C C . LYS A 1 187 ? 8.643 -3.434 -9.099 1.00 94.19 187 LYS A C 1
ATOM 1471 O O . LYS A 1 187 ? 8.220 -3.591 -7.960 1.00 94.19 187 LYS A O 1
ATOM 1476 N N . GLN A 1 188 ? 7.836 -3.345 -10.159 1.00 90.75 188 GLN A N 1
ATOM 1477 C CA . GLN A 1 188 ? 6.373 -3.346 -10.051 1.00 90.75 188 GLN A CA 1
ATOM 1478 C C . GLN A 1 188 ? 5.839 -4.596 -9.335 1.00 90.75 188 GLN A C 1
ATOM 1480 O O . GLN A 1 188 ? 5.000 -4.484 -8.446 1.00 90.75 188 GLN A O 1
ATOM 1485 N N . LYS A 1 189 ? 6.347 -5.792 -9.664 1.00 94.25 189 LYS A N 1
ATOM 1486 C CA . LYS A 1 189 ? 5.953 -7.034 -8.974 1.00 94.25 189 LYS A CA 1
ATOM 1487 C C . LYS A 1 189 ? 6.331 -7.029 -7.490 1.00 94.25 189 LYS A C 1
ATOM 1489 O O . LYS A 1 189 ? 5.547 -7.494 -6.664 1.00 94.25 189 LYS A O 1
ATOM 1494 N N . MET A 1 190 ? 7.517 -6.529 -7.143 1.00 92.25 190 MET A N 1
ATOM 1495 C CA . MET A 1 190 ? 7.962 -6.433 -5.748 1.00 92.25 190 MET A CA 1
ATOM 1496 C C . MET A 1 190 ? 7.125 -5.437 -4.946 1.00 92.25 190 MET A C 1
ATOM 1498 O O . MET A 1 190 ? 6.753 -5.747 -3.814 1.00 92.25 190 MET A O 1
ATOM 1502 N N . ASP A 1 191 ? 6.779 -4.292 -5.531 1.00 92.25 191 ASP A N 1
ATOM 1503 C CA . ASP A 1 191 ? 5.938 -3.285 -4.885 1.00 92.25 191 ASP A CA 1
ATOM 1504 C C . ASP A 1 191 ? 4.514 -3.798 -4.662 1.00 92.25 191 ASP A C 1
ATOM 1506 O O . ASP A 1 191 ? 3.978 -3.645 -3.565 1.00 92.25 191 ASP A O 1
ATOM 1510 N N . VAL A 1 192 ? 3.932 -4.494 -5.647 1.00 94.12 192 VAL A N 1
ATOM 1511 C CA . VAL A 1 192 ? 2.624 -5.157 -5.500 1.00 94.12 192 VAL A CA 1
ATOM 1512 C C . VAL A 1 192 ? 2.659 -6.174 -4.362 1.00 94.12 192 VAL A C 1
ATOM 1514 O O . VAL A 1 192 ? 1.798 -6.145 -3.486 1.00 94.12 192 VAL A O 1
ATOM 1517 N N . ARG A 1 193 ? 3.685 -7.030 -4.316 1.00 92.81 193 ARG A N 1
ATOM 1518 C CA . ARG A 1 193 ? 3.825 -8.047 -3.265 1.00 92.81 193 ARG A CA 1
ATOM 1519 C C . ARG A 1 193 ? 4.037 -7.420 -1.883 1.00 92.81 193 ARG A C 1
ATOM 1521 O O . ARG A 1 193 ? 3.466 -7.893 -0.904 1.00 92.81 193 ARG A O 1
ATOM 1528 N N . ARG A 1 194 ? 4.808 -6.331 -1.787 1.00 92.44 194 ARG A N 1
ATOM 1529 C CA . ARG A 1 194 ? 4.973 -5.568 -0.540 1.00 92.44 194 ARG A CA 1
ATOM 1530 C C . ARG A 1 194 ? 3.642 -4.954 -0.101 1.00 92.44 194 ARG A C 1
ATOM 1532 O O . ARG A 1 194 ? 3.244 -5.151 1.044 1.00 92.44 194 ARG A O 1
ATOM 1539 N N . ALA A 1 195 ? 2.930 -4.285 -1.005 1.00 94.19 195 ALA A N 1
ATOM 1540 C CA . ALA A 1 195 ? 1.627 -3.689 -0.725 1.00 94.19 195 ALA A CA 1
ATOM 1541 C C . ALA A 1 195 ? 0.601 -4.737 -0.268 1.00 94.19 195 ALA A C 1
ATOM 1543 O O . ALA A 1 195 ? -0.136 -4.496 0.687 1.00 94.19 195 ALA A O 1
ATOM 1544 N N . GLU A 1 196 ? 0.599 -5.918 -0.888 1.00 93.69 196 GLU A N 1
ATOM 1545 C CA . GLU A 1 196 ? -0.241 -7.044 -0.488 1.00 93.69 196 GLU A CA 1
ATOM 1546 C C . GLU A 1 196 ? 0.100 -7.519 0.931 1.00 93.69 196 GLU A C 1
ATOM 1548 O O . GLU A 1 196 ? -0.788 -7.571 1.781 1.00 93.69 196 GLU A O 1
ATOM 1553 N N . THR A 1 197 ? 1.380 -7.753 1.248 1.00 91.81 197 THR A N 1
ATOM 1554 C CA . THR A 1 197 ? 1.783 -8.139 2.615 1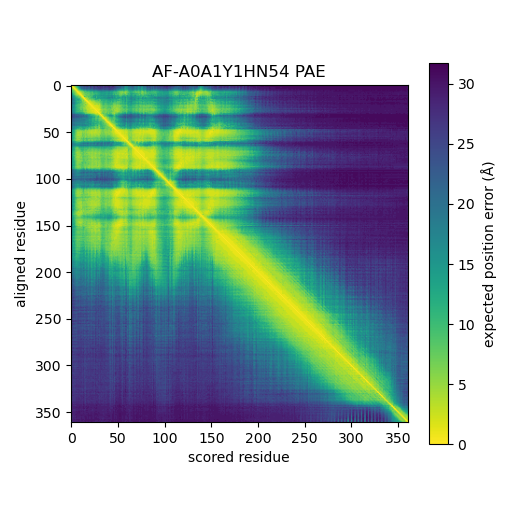.00 91.81 197 THR A CA 1
ATOM 1555 C C . THR A 1 197 ? 1.395 -7.095 3.663 1.00 91.81 197 THR A C 1
ATOM 1557 O O . THR A 1 197 ? 0.885 -7.452 4.724 1.00 91.81 197 THR A O 1
ATOM 1560 N N . THR A 1 198 ? 1.551 -5.803 3.358 1.00 93.56 198 THR A N 1
ATOM 1561 C CA . THR A 1 198 ? 1.117 -4.716 4.244 1.00 93.56 198 THR A CA 1
ATOM 1562 C C . THR A 1 198 ? -0.405 -4.681 4.396 1.00 93.56 198 THR A C 1
ATOM 1564 O O . THR A 1 198 ? -0.896 -4.436 5.496 1.00 93.56 198 THR A O 1
ATOM 1567 N N . ARG A 1 199 ? -1.173 -4.957 3.332 1.00 94.06 199 ARG A N 1
ATOM 1568 C CA . ARG A 1 199 ? -2.640 -5.040 3.396 1.00 94.06 199 ARG A CA 1
ATOM 1569 C C . ARG A 1 199 ? -3.091 -6.183 4.301 1.00 94.06 199 ARG A C 1
ATOM 1571 O O . ARG A 1 199 ? -3.917 -5.957 5.177 1.00 94.06 199 ARG A O 1
ATOM 1578 N N . LEU A 1 200 ? -2.500 -7.369 4.144 1.00 95.50 200 LEU A N 1
ATOM 1579 C CA . LEU A 1 200 ? -2.786 -8.518 5.007 1.00 95.50 200 LEU A CA 1
ATOM 1580 C C . LEU A 1 200 ? -2.422 -8.251 6.475 1.00 95.50 200 LEU A C 1
ATOM 1582 O O . LEU A 1 200 ? -3.163 -8.656 7.366 1.00 95.50 200 LEU A O 1
ATOM 1586 N N . GLN A 1 201 ? -1.307 -7.566 6.749 1.00 92.56 201 GLN A N 1
ATOM 1587 C CA . GLN A 1 201 ? -0.941 -7.183 8.118 1.00 92.56 201 GLN A CA 1
ATOM 1588 C C . GLN A 1 201 ? -1.941 -6.199 8.733 1.00 92.56 201 GLN A C 1
ATOM 1590 O O . GLN A 1 201 ? -2.324 -6.376 9.886 1.00 92.56 201 GLN A O 1
ATOM 1595 N N . LYS A 1 202 ? -2.392 -5.196 7.968 1.00 94.06 202 LYS A N 1
ATOM 1596 C CA . LYS A 1 202 ? -3.422 -4.251 8.424 1.00 94.06 202 LYS A CA 1
ATOM 1597 C C . LYS A 1 202 ? -4.745 -4.952 8.717 1.00 94.06 202 LYS A C 1
ATOM 1599 O O . LYS A 1 202 ? -5.311 -4.723 9.775 1.00 94.06 202 LYS A O 1
ATOM 1604 N N . GLU A 1 203 ? -5.189 -5.841 7.830 1.00 93.44 203 GLU A N 1
ATOM 1605 C CA . GLU A 1 203 ? -6.425 -6.605 8.024 1.00 93.44 203 GLU A CA 1
ATOM 1606 C C . GLU A 1 203 ? -6.346 -7.510 9.264 1.00 93.44 203 GLU A C 1
ATOM 1608 O O . GLU A 1 203 ? -7.290 -7.573 10.045 1.00 93.44 203 GLU A O 1
ATOM 1613 N N . ARG A 1 204 ? -5.202 -8.170 9.499 1.00 93.06 204 ARG A N 1
ATOM 1614 C CA . ARG A 1 204 ? -4.986 -8.957 10.725 1.00 93.06 204 ARG A CA 1
ATOM 1615 C C . ARG A 1 204 ? -5.015 -8.090 11.982 1.00 93.06 204 ARG A C 1
ATOM 1617 O O . ARG A 1 204 ? -5.674 -8.466 12.942 1.00 93.06 204 ARG A O 1
ATOM 1624 N N . ALA A 1 205 ? -4.341 -6.941 11.966 1.00 94.00 205 ALA A N 1
ATOM 1625 C CA . ALA A 1 205 ? -4.331 -6.019 13.100 1.00 94.00 205 ALA A CA 1
ATOM 1626 C C . ALA A 1 205 ? -5.726 -5.434 13.386 1.00 94.00 205 ALA A C 1
ATOM 1628 O O . ALA A 1 205 ? -6.086 -5.237 14.543 1.00 94.00 205 ALA A O 1
ATOM 1629 N N . GLU A 1 206 ? -6.525 -5.175 12.349 1.00 92.94 206 GLU A N 1
ATOM 1630 C CA . GLU A 1 206 ? -7.901 -4.698 12.495 1.00 92.94 206 GLU A CA 1
ATOM 1631 C C . GLU A 1 206 ? -8.822 -5.778 13.070 1.00 92.94 206 GLU A C 1
ATOM 1633 O O . GLU A 1 206 ? -9.575 -5.487 13.995 1.00 92.94 206 GLU A O 1
ATOM 1638 N N . ARG A 1 207 ? -8.706 -7.030 12.605 1.00 92.25 207 ARG A N 1
ATOM 1639 C CA . ARG A 1 207 ? -9.430 -8.170 13.192 1.00 92.25 207 ARG A CA 1
ATOM 1640 C C . ARG A 1 207 ? -9.071 -8.370 14.663 1.00 92.25 207 ARG A C 1
ATOM 1642 O O . ARG A 1 207 ? -9.964 -8.465 15.491 1.00 92.25 207 ARG A O 1
ATOM 1649 N N . GLU A 1 208 ? -7.784 -8.334 15.006 1.00 92.56 208 GLU A N 1
ATOM 1650 C CA . GLU A 1 208 ? -7.338 -8.450 16.400 1.00 92.56 208 GLU A CA 1
ATOM 1651 C C . GLU A 1 208 ? -7.857 -7.284 17.264 1.00 92.56 208 GLU A C 1
ATOM 1653 O O . GLU A 1 208 ? -8.224 -7.467 18.424 1.00 92.56 208 GLU A O 1
ATOM 1658 N N . ARG A 1 209 ? -7.936 -6.070 16.702 1.00 93.00 209 ARG A N 1
ATOM 1659 C CA . ARG A 1 209 ? -8.532 -4.909 17.377 1.00 93.00 209 ARG A CA 1
ATOM 1660 C C . ARG A 1 209 ? -10.036 -5.094 17.599 1.00 93.00 209 ARG A C 1
ATOM 1662 O O . ARG A 1 209 ? -10.505 -4.791 18.691 1.00 93.00 209 ARG A O 1
ATOM 1669 N N . GLN A 1 210 ? -10.763 -5.601 16.603 1.00 91.56 210 GLN A N 1
ATOM 1670 C CA . GLN A 1 210 ? -12.195 -5.898 16.709 1.00 91.56 210 GLN A CA 1
ATOM 1671 C C . GLN A 1 210 ? -12.468 -6.984 17.753 1.00 91.56 210 GLN A C 1
ATOM 1673 O O . GLN A 1 210 ? -13.344 -6.803 18.592 1.00 91.56 210 GLN A O 1
ATOM 1678 N N . GLU A 1 211 ? -11.680 -8.061 17.765 1.00 93.31 211 GLU A N 1
ATOM 1679 C CA . GLU A 1 211 ? -11.788 -9.127 18.768 1.00 93.31 211 GLU A CA 1
ATOM 1680 C C . GLU A 1 211 ? -11.562 -8.587 20.187 1.00 93.31 211 GLU A C 1
ATOM 1682 O O . GLU A 1 211 ? -12.339 -8.887 21.091 1.00 93.31 211 GLU A O 1
ATOM 1687 N N . ARG A 1 212 ? -10.559 -7.718 20.386 1.00 93.44 212 ARG A N 1
ATOM 1688 C CA . ARG A 1 212 ? -10.310 -7.061 21.682 1.00 93.44 212 ARG A CA 1
ATOM 1689 C C . ARG A 1 212 ? -11.452 -6.136 22.104 1.00 93.44 212 ARG A C 1
ATOM 1691 O O . ARG A 1 212 ? -11.807 -6.112 23.280 1.00 93.44 212 ARG A O 1
ATOM 1698 N N . GLU A 1 213 ? -12.017 -5.366 21.175 1.00 92.56 213 GLU A N 1
ATOM 1699 C CA . GLU A 1 213 ? -13.166 -4.490 21.447 1.00 92.56 213 GLU A CA 1
ATOM 1700 C C . GLU A 1 213 ? -14.428 -5.301 21.780 1.00 92.56 213 GLU A C 1
ATOM 1702 O O . GLU A 1 213 ? -15.163 -4.945 22.703 1.00 92.56 213 GLU A O 1
ATOM 1707 N N . GLU A 1 214 ? -14.671 -6.412 21.080 1.00 91.56 214 GLU A N 1
ATOM 1708 C CA . GLU A 1 214 ? -15.787 -7.313 21.373 1.00 91.56 214 GLU A CA 1
ATOM 1709 C C . GLU A 1 214 ? -15.600 -8.008 22.728 1.00 91.56 214 GLU A C 1
ATOM 1711 O O . GLU A 1 214 ? -16.535 -8.063 23.525 1.00 91.56 214 GLU A O 1
ATOM 1716 N N . GLU A 1 215 ? -14.390 -8.477 23.040 1.00 93.44 215 GLU A N 1
ATOM 1717 C CA . GLU A 1 215 ? -14.074 -9.074 24.339 1.00 93.44 215 GLU A CA 1
ATOM 1718 C C . GLU A 1 215 ? -14.260 -8.062 25.480 1.00 93.44 215 GLU A C 1
ATOM 1720 O O . GLU A 1 215 ? -14.846 -8.391 26.513 1.00 93.44 215 GLU A O 1
ATOM 1725 N N . GLN A 1 216 ? -13.829 -6.809 25.293 1.00 91.31 216 GLN A N 1
ATOM 1726 C CA . GLN A 1 216 ? -14.074 -5.735 26.260 1.00 91.31 216 GLN A CA 1
ATOM 1727 C C . GLN A 1 216 ? -15.567 -5.458 26.441 1.00 91.31 216 GLN A C 1
ATOM 1729 O O . GLN A 1 216 ? -16.023 -5.336 27.576 1.00 91.31 216 GLN A O 1
ATOM 1734 N N . ARG A 1 217 ? -16.341 -5.415 25.351 1.00 92.44 217 ARG A N 1
ATOM 1735 C CA . ARG A 1 217 ? -17.801 -5.257 25.413 1.00 92.44 217 ARG A CA 1
ATOM 1736 C C . ARG A 1 217 ? -18.477 -6.411 26.144 1.00 92.44 217 ARG A C 1
ATOM 1738 O O . ARG A 1 217 ? -19.370 -6.163 26.945 1.00 92.44 217 ARG A O 1
ATOM 1745 N N . ARG A 1 218 ? -18.042 -7.652 25.912 1.00 92.44 218 ARG A N 1
ATOM 1746 C CA . ARG A 1 218 ? -18.558 -8.834 26.622 1.00 92.44 218 ARG A CA 1
ATOM 1747 C C . ARG A 1 218 ? -18.267 -8.758 28.119 1.00 92.44 218 ARG A C 1
ATOM 1749 O O . ARG A 1 218 ? -19.173 -8.982 28.910 1.00 92.44 218 ARG A O 1
ATOM 1756 N N . LYS A 1 219 ? -17.046 -8.373 28.505 1.00 93.75 219 LYS A N 1
ATOM 1757 C CA . LYS A 1 219 ? -16.676 -8.179 29.918 1.00 93.75 219 LYS A CA 1
ATOM 1758 C C . LYS A 1 219 ? -17.492 -7.067 30.579 1.00 93.75 219 LYS A C 1
ATOM 1760 O O . LYS A 1 219 ? -17.965 -7.254 31.692 1.00 93.75 219 LYS A O 1
ATOM 1765 N N . GLN A 1 220 ? -17.691 -5.942 29.890 1.00 89.69 220 GLN A N 1
ATOM 1766 C CA . GLN A 1 220 ? -18.524 -4.842 30.386 1.00 89.69 220 GLN A CA 1
ATOM 1767 C C . GLN A 1 220 ? -19.985 -5.265 30.561 1.00 89.69 220 GLN A C 1
ATOM 1769 O O . GLN A 1 220 ? -20.574 -4.959 31.590 1.00 89.69 220 GLN A O 1
ATOM 1774 N N . ALA A 1 221 ? -20.547 -5.998 29.596 1.00 92.00 221 ALA A N 1
ATOM 1775 C CA . ALA A 1 221 ? -21.913 -6.503 29.681 1.00 92.00 221 ALA A CA 1
ATOM 1776 C C . ALA A 1 221 ? -22.088 -7.506 30.833 1.00 92.00 221 ALA A C 1
ATOM 1778 O O . ALA A 1 221 ? -23.060 -7.405 31.572 1.00 92.00 221 ALA A O 1
ATOM 1779 N N . GLU A 1 222 ? -21.135 -8.426 31.034 1.00 93.00 222 GLU A N 1
ATOM 1780 C CA . GLU A 1 222 ? -21.175 -9.364 32.167 1.00 93.00 222 GLU A CA 1
ATOM 1781 C C . GLU A 1 222 ? -21.067 -8.625 33.512 1.00 93.00 222 GLU A C 1
ATOM 1783 O O . GLU A 1 222 ? -21.760 -8.958 34.473 1.00 93.00 222 GLU A O 1
ATOM 1788 N N . GLU A 1 223 ? -20.219 -7.598 33.603 1.00 91.12 223 GLU A N 1
ATOM 1789 C CA . GLU A 1 223 ? -20.093 -6.791 34.818 1.00 91.12 223 GLU A CA 1
ATOM 1790 C C . GLU A 1 223 ? -21.359 -5.965 35.097 1.00 91.12 223 GLU A C 1
ATOM 1792 O O . GLU A 1 223 ? -21.796 -5.869 36.246 1.00 91.12 223 GLU A O 1
ATOM 1797 N N . GLU A 1 224 ? -21.977 -5.396 34.061 1.00 90.62 224 GLU A N 1
ATOM 1798 C CA . GLU A 1 224 ? -23.251 -4.682 34.164 1.00 90.62 224 GLU A CA 1
ATOM 1799 C C . GLU A 1 224 ? -24.388 -5.622 34.584 1.00 90.62 224 GLU A C 1
ATOM 1801 O O . GLU A 1 224 ? -25.161 -5.281 35.480 1.00 90.62 224 GLU A O 1
ATOM 1806 N N . GLU A 1 225 ? -24.447 -6.829 34.019 1.00 92.62 225 GLU A N 1
ATOM 1807 C CA . GLU A 1 225 ? -25.418 -7.857 34.397 1.00 92.62 225 GLU A CA 1
ATOM 1808 C C . GLU A 1 225 ? -25.244 -8.278 35.861 1.00 92.62 225 GLU A C 1
ATOM 1810 O O . GLU A 1 225 ? -26.221 -8.303 36.609 1.00 92.62 225 GLU A O 1
ATOM 1815 N N . ARG A 1 226 ? -24.003 -8.504 36.314 1.00 92.38 226 ARG A N 1
ATOM 1816 C CA . ARG A 1 226 ? -23.700 -8.801 37.725 1.00 92.38 226 ARG A CA 1
ATOM 1817 C C . ARG A 1 226 ? -24.157 -7.681 38.658 1.00 92.38 226 ARG A C 1
ATOM 1819 O O . ARG A 1 226 ? -24.779 -7.958 39.682 1.00 92.38 226 ARG A O 1
ATOM 1826 N N . ARG A 1 227 ? -23.887 -6.419 38.306 1.00 92.25 227 ARG A N 1
ATOM 1827 C CA . ARG A 1 227 ? -24.332 -5.250 39.088 1.00 92.25 227 ARG A CA 1
ATOM 1828 C C . ARG A 1 227 ? -25.858 -5.139 39.113 1.00 92.25 227 ARG A C 1
ATOM 1830 O O . ARG A 1 227 ? -26.429 -4.833 40.157 1.00 92.25 227 ARG A O 1
ATOM 1837 N N . ALA A 1 228 ? -26.522 -5.401 37.989 1.00 92.44 228 ALA A N 1
ATOM 1838 C CA . ALA A 1 228 ? -27.977 -5.397 37.900 1.00 92.44 228 ALA A CA 1
ATOM 1839 C C . ALA A 1 228 ? -28.604 -6.527 38.731 1.00 92.44 228 ALA A C 1
ATOM 1841 O O . ALA A 1 228 ? -29.605 -6.303 39.410 1.00 92.44 228 ALA A O 1
ATOM 1842 N N . GLU A 1 229 ? -28.014 -7.724 38.722 1.00 92.44 229 GLU A N 1
ATOM 1843 C CA . GLU A 1 229 ? -28.460 -8.841 39.555 1.00 92.44 229 GLU A CA 1
ATOM 1844 C C . GLU A 1 229 ? -28.288 -8.530 41.048 1.00 92.44 229 GLU A C 1
ATOM 1846 O O . GLU A 1 229 ? -29.190 -8.790 41.844 1.00 92.44 229 GLU A O 1
ATOM 1851 N N . GLU A 1 230 ? -27.172 -7.915 41.440 1.00 91.94 230 GLU A N 1
ATOM 1852 C CA . GLU A 1 230 ? -26.936 -7.501 42.824 1.00 91.94 230 GLU A CA 1
ATOM 1853 C C . GLU A 1 230 ? -27.936 -6.430 43.285 1.00 91.94 230 GLU A C 1
ATOM 1855 O O . GLU A 1 230 ? -28.510 -6.549 44.370 1.00 91.94 230 GLU A O 1
ATOM 1860 N N . LEU A 1 231 ? -28.224 -5.435 42.439 1.00 93.00 231 LEU A N 1
ATOM 1861 C CA . LEU A 1 231 ? -29.267 -4.438 42.698 1.00 93.00 231 LEU A CA 1
ATOM 1862 C C . LEU A 1 231 ? -30.648 -5.085 42.847 1.00 93.00 231 LEU A C 1
ATOM 1864 O O . LEU A 1 231 ? -31.361 -4.769 43.797 1.00 93.00 231 LEU A O 1
ATOM 1868 N N . ARG A 1 232 ? -31.006 -6.036 41.975 1.00 93.38 232 ARG A N 1
ATOM 1869 C CA . ARG A 1 232 ? -32.270 -6.785 42.084 1.00 93.38 232 ARG A CA 1
ATOM 1870 C C . ARG A 1 232 ? -32.363 -7.555 43.395 1.00 93.38 232 ARG A C 1
ATOM 1872 O O . ARG A 1 232 ? -33.395 -7.503 44.055 1.00 93.38 232 ARG A O 1
ATOM 1879 N N . ARG A 1 233 ? -31.282 -8.218 43.817 1.00 92.75 233 ARG A N 1
ATOM 1880 C CA . ARG A 1 233 ? -31.234 -8.913 45.113 1.00 92.75 233 ARG A CA 1
ATOM 1881 C C . ARG A 1 233 ? -31.424 -7.942 46.280 1.00 92.75 233 ARG A C 1
ATOM 1883 O O . ARG A 1 233 ? -32.154 -8.264 47.214 1.00 92.75 233 ARG A O 1
ATOM 1890 N N . GLN A 1 234 ? -30.813 -6.756 46.227 1.00 88.88 234 GLN A N 1
ATOM 1891 C CA . GLN A 1 234 ? -31.012 -5.721 47.247 1.00 88.88 234 GLN A CA 1
ATOM 1892 C C . GLN A 1 234 ? -32.446 -5.177 47.254 1.00 88.88 234 GLN A C 1
ATOM 1894 O O . GLN A 1 234 ? -33.012 -4.958 48.323 1.00 88.88 234 GLN A O 1
ATOM 1899 N N . GLU A 1 235 ? -33.053 -4.959 46.087 1.00 90.31 235 GLU A N 1
ATOM 1900 C CA . GLU A 1 235 ? -34.449 -4.525 45.985 1.00 90.31 235 GLU A CA 1
ATOM 1901 C C . GLU A 1 235 ? -35.413 -5.583 46.519 1.00 90.31 235 GLU A C 1
ATOM 1903 O O . GLU A 1 235 ? -36.294 -5.243 47.305 1.00 90.31 235 GLU A O 1
ATOM 1908 N N . GLU A 1 236 ? -35.216 -6.858 46.178 1.00 92.06 236 GLU A N 1
ATOM 1909 C CA . GLU A 1 236 ? -36.000 -7.960 46.741 1.00 92.06 236 GLU A CA 1
ATOM 1910 C C . GLU A 1 236 ? -35.854 -8.040 48.263 1.00 92.06 236 GLU A C 1
ATOM 1912 O O . GLU A 1 236 ? -36.847 -8.223 48.963 1.00 92.06 236 GLU A O 1
ATOM 1917 N N . GLN A 1 237 ? -34.641 -7.872 48.803 1.00 90.00 237 GLN A N 1
ATOM 1918 C CA . GLN A 1 237 ? -34.431 -7.819 50.253 1.00 90.00 237 GLN A CA 1
ATOM 1919 C C . GLN A 1 237 ? -35.189 -6.652 50.888 1.00 90.00 237 GLN A C 1
ATOM 1921 O O . GLN A 1 237 ? -35.930 -6.861 51.845 1.00 90.00 237 GLN A O 1
ATOM 1926 N N . ARG A 1 238 ? -35.090 -5.446 50.317 1.00 91.75 238 ARG A N 1
ATOM 1927 C CA . ARG A 1 238 ? -35.840 -4.272 50.793 1.00 91.75 238 ARG A CA 1
ATOM 1928 C C . ARG A 1 238 ? -37.350 -4.480 50.714 1.00 91.75 238 ARG A C 1
ATOM 1930 O O . ARG A 1 238 ? -38.070 -4.035 51.603 1.00 91.75 238 ARG A O 1
ATOM 1937 N N . GLN A 1 239 ? -37.843 -5.136 49.665 1.00 90.06 239 GLN A N 1
ATOM 1938 C CA . GLN A 1 239 ? -39.261 -5.466 49.528 1.00 90.06 239 GLN A CA 1
ATOM 1939 C C . GLN A 1 239 ? -39.701 -6.459 50.600 1.00 90.06 239 GLN A C 1
ATOM 1941 O O . GLN A 1 239 ? -40.704 -6.209 51.262 1.00 90.06 239 GLN A O 1
ATOM 1946 N N . ARG A 1 240 ? -38.924 -7.522 50.840 1.00 92.50 240 ARG A N 1
ATOM 1947 C CA . ARG A 1 240 ? -39.196 -8.489 51.914 1.00 92.50 240 ARG A CA 1
ATOM 1948 C C . ARG A 1 240 ? -39.200 -7.822 53.285 1.00 92.50 240 ARG A C 1
ATOM 1950 O O . ARG A 1 240 ? -40.125 -8.044 54.054 1.00 92.50 240 ARG A O 1
ATOM 1957 N N . GLU A 1 241 ? -38.231 -6.957 53.570 1.00 91.88 241 GLU A N 1
ATOM 1958 C CA . GLU A 1 241 ? -38.191 -6.183 54.817 1.00 91.88 241 GLU A CA 1
ATOM 1959 C C . GLU A 1 241 ? -39.416 -5.267 54.961 1.00 91.88 241 GLU A C 1
ATOM 1961 O O . GLU A 1 241 ? -40.011 -5.183 56.036 1.00 91.88 241 GLU A O 1
ATOM 1966 N N . GLN A 1 242 ? -39.841 -4.601 53.881 1.00 88.25 242 GLN A N 1
ATOM 1967 C CA . GLN A 1 242 ? -41.060 -3.789 53.893 1.00 88.25 242 GLN A CA 1
ATOM 1968 C C . GLN A 1 242 ? -42.322 -4.630 54.089 1.00 88.25 242 GLN A C 1
ATOM 1970 O O . GLN A 1 242 ? -43.223 -4.201 54.810 1.00 88.25 242 GLN A O 1
ATOM 1975 N N . GLU A 1 243 ? -42.416 -5.799 53.460 1.00 91.44 243 GLU A N 1
ATOM 1976 C CA . GLU A 1 243 ? -43.535 -6.725 53.634 1.00 91.44 243 GLU A CA 1
ATOM 1977 C C . GLU A 1 243 ? -43.584 -7.284 55.055 1.00 91.44 243 GLU A C 1
ATOM 1979 O O . GLU A 1 243 ? -44.653 -7.275 55.664 1.00 91.44 243 GLU A O 1
ATOM 1984 N N . GLU A 1 244 ? -42.447 -7.677 55.631 1.00 94.31 244 GLU A N 1
ATOM 1985 C CA . GLU A 1 244 ? -42.361 -8.089 57.034 1.00 94.31 244 GLU A CA 1
ATOM 1986 C C . GLU A 1 244 ? -42.785 -6.962 57.976 1.00 94.31 244 GLU A C 1
ATOM 1988 O O . GLU A 1 244 ? -43.562 -7.187 58.907 1.00 94.31 244 GLU A O 1
ATOM 1993 N N . LEU A 1 245 ? -42.323 -5.734 57.728 1.00 93.06 245 LEU A N 1
ATOM 1994 C CA . LEU A 1 245 ? -42.713 -4.576 58.525 1.00 93.06 245 LEU A CA 1
ATOM 1995 C C . LEU A 1 245 ? -44.221 -4.308 58.414 1.00 93.06 245 LEU A C 1
ATOM 1997 O O . LEU A 1 245 ? -44.878 -4.067 59.427 1.00 93.06 245 LEU A O 1
ATOM 2001 N N . ARG A 1 246 ? -44.791 -4.396 57.205 1.00 92.06 246 ARG A N 1
ATOM 2002 C CA . ARG A 1 246 ? -46.238 -4.260 56.971 1.00 92.06 246 ARG A CA 1
ATOM 2003 C C . ARG A 1 246 ? -47.029 -5.355 57.677 1.00 92.06 246 ARG A C 1
ATOM 2005 O O . ARG A 1 246 ? -48.022 -5.039 58.323 1.00 92.06 246 ARG A O 1
ATOM 2012 N N . ALA A 1 247 ? -46.578 -6.605 57.604 1.00 93.00 247 ALA A N 1
ATOM 2013 C CA . ALA A 1 247 ? -47.212 -7.731 58.280 1.00 93.00 247 ALA A CA 1
ATOM 2014 C C . ALA A 1 247 ? -47.176 -7.568 59.808 1.00 93.00 247 ALA A C 1
ATOM 2016 O O . ALA A 1 247 ? -48.175 -7.831 60.478 1.00 93.00 247 ALA A O 1
ATOM 2017 N N . ARG A 1 248 ? -46.064 -7.068 60.367 1.00 94.81 248 ARG A N 1
ATOM 2018 C CA . ARG A 1 248 ? -45.961 -6.730 61.798 1.00 94.81 248 ARG A CA 1
ATOM 2019 C C . ARG A 1 248 ? -46.939 -5.632 62.199 1.00 94.81 248 ARG A C 1
ATOM 2021 O O . ARG A 1 248 ? -47.661 -5.799 63.176 1.00 94.81 248 ARG A O 1
ATOM 2028 N N . LEU A 1 249 ? -46.999 -4.550 61.426 1.00 92.50 249 LEU A N 1
ATOM 2029 C CA . LEU A 1 249 ? -47.963 -3.467 61.635 1.00 92.50 249 LEU A CA 1
ATOM 2030 C C . LEU A 1 249 ? -49.407 -3.968 61.552 1.00 92.50 249 LEU A C 1
ATOM 2032 O O . LEU A 1 249 ? -50.251 -3.562 62.344 1.00 92.50 249 LEU A O 1
ATOM 2036 N N . GLU A 1 250 ? -49.715 -4.856 60.608 1.00 93.06 250 GLU A N 1
ATOM 2037 C CA . GLU A 1 250 ? -51.047 -5.444 60.495 1.00 93.06 250 GLU A CA 1
ATOM 2038 C C . GLU A 1 250 ? -51.386 -6.314 61.710 1.00 93.06 250 GLU A C 1
ATOM 2040 O O . GLU A 1 250 ? -52.492 -6.216 62.242 1.00 93.06 250 GLU A O 1
ATOM 2045 N N . LEU A 1 251 ? -50.435 -7.122 62.186 1.00 93.75 251 LEU A N 1
ATOM 2046 C CA . LEU A 1 251 ? -50.609 -7.931 63.388 1.00 93.75 251 LEU A CA 1
ATOM 2047 C C . LEU A 1 251 ? -50.867 -7.053 64.617 1.00 93.75 251 LEU A C 1
ATOM 2049 O O . LEU A 1 251 ? -51.800 -7.322 65.370 1.00 93.75 251 LEU A O 1
ATOM 2053 N N . GLU A 1 252 ? -50.100 -5.979 64.786 1.00 92.31 252 GLU A N 1
ATOM 2054 C CA . GLU A 1 252 ? -50.289 -5.025 65.878 1.00 92.31 252 GLU A CA 1
ATOM 2055 C C . GLU A 1 252 ? -51.666 -4.346 65.796 1.00 92.31 252 GLU A C 1
ATOM 2057 O O . GLU A 1 252 ? -52.376 -4.254 66.796 1.00 92.31 252 GLU A O 1
ATOM 2062 N N . ARG A 1 253 ? -52.120 -3.962 64.595 1.00 91.38 253 ARG A N 1
ATOM 2063 C CA . ARG A 1 253 ? -53.477 -3.422 64.390 1.00 91.38 253 ARG A CA 1
ATOM 2064 C C . ARG A 1 253 ? -54.567 -4.446 64.706 1.00 91.38 253 ARG A C 1
ATOM 2066 O O . ARG A 1 253 ? -55.600 -4.069 65.252 1.00 91.38 253 ARG A O 1
ATOM 2073 N N . ARG A 1 254 ? -54.360 -5.730 64.390 1.00 90.94 254 ARG A N 1
ATOM 2074 C CA . ARG A 1 254 ? -55.289 -6.811 64.767 1.00 90.94 254 ARG A CA 1
ATOM 2075 C C . ARG A 1 254 ? -55.346 -6.981 66.283 1.00 90.94 254 ARG A C 1
ATOM 2077 O O . ARG A 1 254 ? -56.443 -7.032 66.825 1.00 90.94 254 ARG A O 1
ATOM 2084 N N . GLN A 1 255 ? -54.197 -6.982 66.957 1.00 92.25 255 GLN A N 1
ATOM 2085 C CA . GLN A 1 255 ? -54.121 -7.034 68.420 1.00 92.25 255 GLN A CA 1
ATOM 2086 C C . GLN A 1 255 ? -54.826 -5.834 69.062 1.00 92.25 255 GLN A C 1
ATOM 2088 O O . GLN A 1 255 ? -55.615 -6.004 69.987 1.00 92.25 255 GLN A O 1
ATOM 2093 N N . GLN A 1 256 ? -54.608 -4.625 68.540 1.00 90.25 256 GLN A N 1
ATOM 2094 C CA . GLN A 1 256 ? -55.308 -3.424 68.999 1.00 90.25 256 GLN A CA 1
ATOM 2095 C C . GLN A 1 256 ? -56.822 -3.530 68.790 1.00 90.25 256 GLN A C 1
ATOM 2097 O O . GLN A 1 256 ? -57.581 -3.207 69.698 1.00 90.25 256 GLN A O 1
ATOM 2102 N N . ALA A 1 257 ? -57.271 -4.024 67.635 1.00 90.94 257 ALA A N 1
ATOM 2103 C CA . ALA A 1 257 ? -58.691 -4.217 67.361 1.00 90.94 257 ALA A CA 1
ATOM 2104 C C . ALA A 1 257 ? -59.326 -5.284 68.270 1.00 90.94 257 ALA A C 1
ATOM 2106 O O . ALA A 1 257 ? -60.479 -5.140 68.671 1.00 90.94 257 ALA A O 1
ATOM 2107 N N . GLU A 1 258 ? -58.603 -6.353 68.610 1.00 92.06 258 GLU A N 1
ATOM 2108 C CA . GLU A 1 258 ? -59.056 -7.348 69.589 1.00 92.06 258 GLU A CA 1
ATOM 2109 C C . GLU A 1 258 ? -59.166 -6.750 70.989 1.00 92.06 258 GLU A C 1
ATOM 2111 O O . GLU A 1 258 ? -60.199 -6.915 71.632 1.00 92.06 258 GLU A O 1
ATOM 2116 N N . LEU A 1 259 ? -58.162 -5.986 71.427 1.00 93.56 259 LEU A N 1
ATOM 2117 C CA . LEU A 1 259 ? -58.210 -5.258 72.696 1.00 93.56 259 LEU A CA 1
ATOM 2118 C C . LEU A 1 259 ? -59.373 -4.261 72.735 1.00 93.56 259 LEU A C 1
ATOM 2120 O O . LEU A 1 259 ? -60.074 -4.176 73.739 1.00 93.56 259 LEU A O 1
ATOM 2124 N N . GLU A 1 260 ? -59.621 -3.531 71.648 1.00 90.44 260 GLU A N 1
ATOM 2125 C CA . GLU A 1 260 ? -60.744 -2.596 71.547 1.00 90.44 260 GLU A CA 1
ATOM 2126 C C . GLU A 1 260 ? -62.094 -3.323 71.607 1.00 90.44 260 GLU A C 1
ATOM 2128 O O . GLU A 1 260 ? -63.007 -2.879 72.306 1.00 90.44 260 GLU A O 1
ATOM 2133 N N . ARG A 1 261 ? -62.221 -4.473 70.932 1.00 89.94 261 ARG A N 1
ATOM 2134 C CA . ARG A 1 261 ? -63.410 -5.335 71.021 1.00 89.94 261 ARG A CA 1
ATOM 2135 C C . ARG A 1 261 ? -63.619 -5.865 72.434 1.00 89.94 261 ARG A C 1
ATOM 2137 O O . ARG A 1 261 ? -64.754 -5.883 72.896 1.00 89.94 261 ARG A O 1
ATOM 2144 N N . GLU A 1 262 ? -62.556 -6.269 73.116 1.00 90.25 262 GLU A N 1
ATOM 2145 C CA . GLU A 1 262 ? -62.629 -6.782 74.483 1.00 90.25 262 GLU A CA 1
ATOM 2146 C C . GLU A 1 262 ? -63.012 -5.678 75.474 1.00 90.25 262 GLU A C 1
ATOM 2148 O O . GLU A 1 262 ? -63.913 -5.854 76.291 1.00 90.25 262 GLU A O 1
ATOM 2153 N N . LEU A 1 263 ? -62.425 -4.486 75.337 1.00 90.69 263 LEU A N 1
ATOM 2154 C CA . LEU A 1 263 ? -62.832 -3.305 76.100 1.00 90.69 263 LEU A CA 1
ATOM 2155 C C . LEU A 1 263 ? -64.292 -2.934 75.830 1.00 90.69 263 LEU A C 1
ATOM 2157 O O . LEU A 1 263 ? -65.005 -2.538 76.752 1.00 90.69 263 LEU A O 1
ATOM 2161 N N . ARG A 1 264 ? -64.753 -3.061 74.582 1.00 89.12 264 ARG A N 1
ATOM 2162 C CA . ARG A 1 264 ? -66.153 -2.830 74.223 1.00 89.12 264 ARG A CA 1
ATOM 2163 C C . ARG A 1 264 ? -67.080 -3.856 74.873 1.00 89.12 264 ARG A C 1
ATOM 2165 O O . ARG A 1 264 ? -68.078 -3.441 75.447 1.00 89.12 264 ARG A O 1
ATOM 2172 N N . ARG A 1 265 ? -66.731 -5.145 74.858 1.00 91.19 265 ARG A N 1
ATOM 2173 C CA . ARG A 1 265 ? -67.482 -6.193 75.572 1.00 91.19 265 ARG A CA 1
ATOM 2174 C C . ARG A 1 265 ? -67.564 -5.902 77.063 1.00 91.19 265 ARG A C 1
ATOM 2176 O O . ARG A 1 265 ? -68.655 -5.886 77.605 1.00 91.19 265 ARG A O 1
ATOM 2183 N N . GLN A 1 266 ? -66.443 -5.570 77.703 1.00 89.19 266 GLN A N 1
ATOM 2184 C CA . GLN A 1 266 ? -66.433 -5.213 79.125 1.00 89.19 266 GLN A CA 1
ATOM 2185 C C . GLN A 1 266 ? -67.291 -3.981 79.430 1.00 89.19 266 GLN A C 1
ATOM 2187 O O . GLN A 1 266 ? -67.883 -3.895 80.502 1.00 89.19 266 GLN A O 1
ATOM 2192 N N . ARG A 1 267 ? -67.351 -3.000 78.520 1.00 87.06 267 ARG A N 1
ATOM 2193 C CA . ARG A 1 267 ? -68.259 -1.852 78.659 1.00 87.06 267 ARG A CA 1
ATOM 2194 C C . ARG A 1 267 ? -69.718 -2.282 78.546 1.00 87.06 267 ARG A C 1
ATOM 2196 O O . ARG A 1 267 ? -70.492 -1.914 79.416 1.00 87.06 267 ARG A O 1
ATOM 2203 N N . GLU A 1 268 ? -70.063 -3.073 77.533 1.00 88.75 268 GLU A N 1
ATOM 2204 C CA . GLU A 1 268 ? -71.418 -3.604 77.336 1.00 88.75 268 GLU A CA 1
ATOM 2205 C C . GLU A 1 268 ? -71.856 -4.468 78.540 1.00 88.75 268 GLU A C 1
ATOM 2207 O O . GLU A 1 268 ? -72.944 -4.264 79.070 1.00 88.75 268 GLU A O 1
ATOM 2212 N N . GLU A 1 269 ? -70.982 -5.335 79.062 1.00 87.50 269 GLU A N 1
ATOM 2213 C CA . GLU A 1 269 ? -71.221 -6.129 80.278 1.00 87.50 269 GLU A CA 1
ATOM 2214 C C . GLU A 1 269 ? -71.403 -5.256 81.526 1.00 87.50 269 GLU A C 1
ATOM 2216 O O . GLU A 1 269 ? -72.284 -5.519 82.341 1.00 87.50 269 GLU A O 1
ATOM 2221 N N . ARG A 1 270 ? -70.593 -4.201 81.694 1.00 85.19 270 ARG A N 1
ATOM 2222 C CA . ARG A 1 270 ? -70.753 -3.245 82.804 1.00 85.19 270 ARG A CA 1
ATOM 2223 C C . ARG A 1 270 ? -72.066 -2.477 82.703 1.00 85.19 270 ARG A C 1
ATOM 2225 O O . ARG A 1 270 ? -72.731 -2.295 83.716 1.00 85.19 270 ARG A O 1
ATOM 2232 N N . GLU A 1 271 ? -72.446 -2.040 81.505 1.00 88.25 271 GLU A N 1
ATOM 2233 C CA . GLU A 1 271 ? -73.728 -1.372 81.261 1.00 88.25 271 GLU A CA 1
ATOM 2234 C C . GLU A 1 271 ? -74.912 -2.315 81.524 1.00 88.25 271 GLU A C 1
ATOM 2236 O O . GLU A 1 271 ? -75.930 -1.895 82.080 1.00 88.25 271 GLU A O 1
ATOM 2241 N N . GLU A 1 272 ? -74.788 -3.597 81.171 1.00 86.69 272 GLU A N 1
ATOM 2242 C CA . GLU A 1 272 ? -75.790 -4.624 81.466 1.00 86.69 272 GLU A CA 1
ATOM 2243 C C . GLU A 1 272 ? -75.885 -4.915 82.970 1.00 86.69 272 GLU A C 1
ATOM 2245 O O . GLU A 1 272 ? -76.989 -4.945 83.517 1.00 86.69 272 GLU A O 1
ATOM 2250 N N . GLN A 1 273 ? -74.751 -5.044 83.666 1.00 83.38 273 GLN A N 1
ATOM 2251 C CA . GLN A 1 273 ? -74.713 -5.174 85.125 1.00 83.38 273 GLN A CA 1
ATOM 2252 C C . GLN A 1 273 ? -75.368 -3.972 85.803 1.00 83.38 273 GLN A C 1
ATOM 2254 O O . GLN A 1 273 ? -76.235 -4.151 86.654 1.00 83.38 273 GLN A O 1
ATOM 2259 N N . GLU A 1 274 ? -75.034 -2.752 85.381 1.00 85.88 274 GLU A N 1
ATOM 2260 C CA . GLU A 1 274 ? -75.639 -1.540 85.932 1.00 85.88 274 GLU A CA 1
ATOM 2261 C C . GLU A 1 274 ? -77.154 -1.490 85.654 1.00 85.88 274 GLU A C 1
ATOM 2263 O O . GLU A 1 274 ? -77.938 -1.080 86.513 1.00 85.88 274 GLU A O 1
ATOM 2268 N N . ARG A 1 275 ? -77.610 -1.953 84.481 1.00 87.75 275 ARG A N 1
ATOM 2269 C CA . ARG A 1 275 ? -79.044 -2.097 84.170 1.00 87.75 275 ARG A CA 1
ATOM 2270 C C . ARG A 1 275 ? -79.740 -3.091 85.095 1.00 87.75 275 ARG A C 1
ATOM 2272 O O . ARG A 1 275 ? -80.801 -2.763 85.626 1.00 87.75 275 ARG A O 1
ATOM 2279 N N . LEU A 1 276 ? -79.155 -4.269 85.300 1.00 85.62 276 LEU A N 1
ATOM 2280 C CA . LEU A 1 276 ? -79.699 -5.298 86.188 1.00 85.62 276 LEU A CA 1
ATOM 2281 C C . LEU A 1 276 ? -79.720 -4.828 87.646 1.00 85.62 276 LEU A C 1
ATOM 2283 O O . LEU A 1 276 ? -80.705 -5.056 88.345 1.00 85.62 276 LEU A O 1
ATOM 2287 N N . GLU A 1 277 ? -78.684 -4.123 88.101 1.00 84.94 277 GLU A N 1
ATOM 2288 C CA . GLU A 1 277 ? -78.642 -3.520 89.434 1.00 84.94 277 GLU A CA 1
ATOM 2289 C C . GLU A 1 277 ? -79.715 -2.444 89.610 1.00 84.94 277 GLU A C 1
ATOM 2291 O O . GLU A 1 277 ? -80.389 -2.422 90.640 1.00 84.94 277 GLU A O 1
ATOM 2296 N N . ARG A 1 278 ? -79.935 -1.590 88.601 1.00 83.25 278 ARG A N 1
ATOM 2297 C CA . ARG A 1 278 ? -81.021 -0.596 88.610 1.00 83.25 278 ARG A CA 1
ATOM 2298 C C . ARG A 1 278 ? -82.397 -1.256 88.645 1.00 83.25 278 ARG A C 1
ATOM 2300 O O . ARG A 1 278 ? -83.254 -0.818 89.409 1.00 83.25 278 ARG A O 1
ATOM 2307 N N . GLU A 1 279 ? -82.616 -2.316 87.868 1.00 84.38 279 GLU A N 1
ATOM 2308 C CA . GLU A 1 279 ? -83.879 -3.060 87.888 1.00 84.38 279 GLU A CA 1
ATOM 2309 C C . GLU A 1 279 ? -84.088 -3.775 89.232 1.00 84.38 279 GLU A C 1
ATOM 2311 O O . GLU A 1 279 ? -85.172 -3.712 89.811 1.00 84.38 279 GLU A O 1
ATOM 2316 N N . ALA A 1 280 ? -83.046 -4.395 89.788 1.00 83.50 280 ALA A N 1
ATOM 2317 C CA . ALA A 1 280 ? -83.094 -5.019 91.106 1.00 83.50 280 ALA A CA 1
ATOM 2318 C C . ALA A 1 280 ? -83.327 -3.990 92.225 1.00 83.50 280 ALA A C 1
ATOM 2320 O O . ALA A 1 280 ? -84.071 -4.268 93.166 1.00 83.50 280 ALA A O 1
ATOM 2321 N N . ALA A 1 281 ? -82.729 -2.800 92.130 1.00 84.81 281 ALA A N 1
ATOM 2322 C CA . ALA A 1 281 ? -82.974 -1.696 93.051 1.00 84.81 281 ALA A CA 1
ATOM 2323 C C . ALA A 1 281 ? -84.425 -1.205 92.961 1.00 84.81 281 ALA A C 1
ATOM 2325 O O . ALA A 1 281 ? -85.060 -1.034 93.999 1.00 84.81 281 ALA A O 1
ATOM 2326 N N . ALA A 1 282 ? -84.975 -1.068 91.749 1.00 83.69 282 ALA A N 1
ATOM 2327 C CA . ALA A 1 282 ? -86.377 -0.713 91.539 1.00 83.69 282 ALA A CA 1
ATOM 2328 C C . ALA A 1 282 ? -87.333 -1.775 92.110 1.00 83.69 282 ALA A C 1
ATOM 2330 O O . ALA A 1 282 ? -88.267 -1.426 92.828 1.00 83.69 282 ALA A O 1
ATOM 2331 N N . ARG A 1 283 ? -87.059 -3.070 91.888 1.00 83.44 283 ARG A N 1
ATOM 2332 C CA . ARG A 1 283 ? -87.830 -4.179 92.484 1.00 83.44 283 ARG A CA 1
ATOM 2333 C C . ARG A 1 283 ? -87.765 -4.170 94.011 1.00 83.44 283 ARG A C 1
ATOM 2335 O O . ARG A 1 283 ? -88.789 -4.334 94.663 1.00 83.44 283 ARG A O 1
ATOM 2342 N N . LYS A 1 284 ? -86.583 -3.934 94.594 1.00 79.62 284 LYS A N 1
ATOM 2343 C CA . LYS A 1 284 ? -86.424 -3.787 96.052 1.00 79.62 284 LYS A CA 1
ATOM 2344 C C . LYS A 1 284 ? -87.177 -2.573 96.585 1.00 79.62 284 LYS A C 1
ATOM 2346 O O . LYS A 1 284 ? -87.738 -2.636 97.673 1.00 79.62 284 LYS A O 1
ATOM 2351 N N . GLU A 1 285 ? -87.184 -1.458 95.860 1.00 80.62 285 GLU A N 1
ATOM 2352 C CA . GLU A 1 285 ? -87.957 -0.279 96.248 1.00 80.62 285 GLU A CA 1
ATOM 2353 C C . GLU A 1 285 ? -89.464 -0.559 96.191 1.00 80.62 285 GLU A C 1
ATOM 2355 O O . GLU A 1 285 ? -90.182 -0.205 97.123 1.00 80.62 285 GLU A O 1
ATOM 2360 N N . GLU A 1 286 ? -89.942 -1.245 95.153 1.00 77.81 286 GLU A N 1
ATOM 2361 C CA . GLU A 1 286 ? -91.338 -1.669 95.021 1.00 77.81 286 GLU A CA 1
ATOM 2362 C C . GLU A 1 286 ? -91.752 -2.643 96.135 1.00 77.81 286 GLU A C 1
ATOM 2364 O O . GLU A 1 286 ? -92.792 -2.453 96.766 1.00 77.81 286 GLU A O 1
ATOM 2369 N N . GLU A 1 287 ? -90.909 -3.625 96.457 1.00 79.25 287 GLU A N 1
ATOM 2370 C CA . GLU A 1 287 ? -91.121 -4.547 97.576 1.00 79.25 287 GLU A CA 1
ATOM 2371 C C . GLU A 1 287 ? -91.181 -3.800 98.917 1.00 79.25 287 GLU A C 1
ATOM 2373 O O . GLU A 1 287 ? -92.066 -4.059 99.734 1.00 79.25 287 GLU A O 1
ATOM 2378 N N . ARG A 1 288 ? -90.299 -2.812 99.137 1.00 80.44 288 ARG A N 1
ATOM 2379 C CA . ARG A 1 288 ? -90.349 -1.951 100.330 1.00 80.44 288 ARG A CA 1
ATOM 2380 C C . ARG A 1 288 ? -91.637 -1.134 100.385 1.00 80.44 288 ARG A C 1
ATOM 2382 O O . ARG A 1 288 ? -92.255 -1.091 101.444 1.00 80.44 288 ARG A O 1
ATOM 2389 N N . ARG A 1 289 ? -92.078 -0.552 99.263 1.00 82.44 289 ARG A N 1
ATOM 2390 C CA . ARG A 1 289 ? -93.353 0.183 99.172 1.00 82.44 289 ARG A CA 1
ATOM 2391 C C . ARG A 1 289 ? -94.542 -0.718 99.505 1.00 82.44 289 ARG A C 1
ATOM 2393 O O . ARG A 1 289 ? -95.402 -0.319 100.282 1.00 82.44 289 ARG A O 1
ATOM 2400 N N . LEU A 1 290 ? -94.572 -1.939 98.973 1.00 80.81 290 LEU A N 1
ATOM 2401 C CA . LEU A 1 290 ? -95.604 -2.931 99.289 1.00 80.81 290 LEU A CA 1
ATOM 2402 C C . LEU A 1 290 ? -95.563 -3.339 100.770 1.00 80.81 290 LEU A C 1
ATOM 2404 O O . LEU A 1 290 ? -96.608 -3.405 101.414 1.00 80.81 290 LEU A O 1
ATOM 2408 N N . ALA A 1 291 ? -94.377 -3.555 101.340 1.00 79.50 291 ALA A N 1
ATOM 2409 C CA . ALA A 1 291 ? -94.216 -3.872 102.758 1.00 79.50 291 ALA A CA 1
ATOM 2410 C C . ALA A 1 291 ? -94.623 -2.708 103.682 1.00 79.50 291 ALA A C 1
ATOM 2412 O O . ALA A 1 291 ? -95.145 -2.938 104.776 1.00 79.50 291 ALA A O 1
ATOM 2413 N N . ASP A 1 292 ? -94.385 -1.461 103.269 1.00 80.25 292 ASP A N 1
ATOM 2414 C CA . ASP A 1 292 ? -94.855 -0.263 103.970 1.00 80.25 292 ASP A CA 1
ATOM 2415 C C . ASP A 1 292 ? -96.388 -0.128 103.876 1.00 80.25 292 ASP A C 1
ATOM 2417 O O . ASP A 1 292 ? -97.037 0.162 104.881 1.00 80.25 292 ASP A O 1
ATOM 2421 N N . GLU A 1 293 ? -96.992 -0.416 102.717 1.00 80.69 293 GLU A N 1
ATOM 2422 C CA . GLU A 1 293 ? -98.451 -0.424 102.511 1.00 80.69 293 GLU A CA 1
ATOM 2423 C C . GLU A 1 293 ? -99.139 -1.495 103.381 1.00 80.69 293 GLU A C 1
ATOM 2425 O O . GLU A 1 293 ? -100.162 -1.223 104.014 1.00 80.69 293 GLU A O 1
ATOM 2430 N N . VAL A 1 294 ? -98.560 -2.700 103.470 1.00 83.06 294 VAL A N 1
ATOM 2431 C CA . VAL A 1 294 ? -99.041 -3.772 104.359 1.00 83.06 294 VAL A CA 1
ATOM 2432 C C . VAL A 1 294 ? -98.947 -3.340 105.821 1.00 83.06 294 VAL A C 1
ATOM 2434 O O . VAL A 1 294 ? -99.943 -3.430 106.537 1.00 83.06 294 VAL A O 1
ATOM 2437 N N . ARG A 1 295 ? -97.804 -2.789 106.255 1.00 79.94 295 ARG A N 1
ATOM 2438 C CA . ARG A 1 295 ? -97.648 -2.261 107.621 1.00 79.94 295 ARG A CA 1
ATOM 2439 C C . ARG A 1 295 ? -98.648 -1.151 107.935 1.00 79.94 295 ARG A C 1
ATOM 2441 O O . ARG A 1 295 ? -99.190 -1.128 109.037 1.00 79.94 295 ARG A O 1
ATOM 2448 N N . ARG A 1 296 ? -98.939 -0.260 106.978 1.00 80.50 296 ARG A N 1
ATOM 2449 C CA . ARG A 1 296 ? -99.962 0.784 107.144 1.00 80.50 296 ARG A CA 1
ATOM 2450 C C . ARG A 1 296 ? -101.345 0.170 107.364 1.00 80.50 296 ARG A C 1
ATOM 2452 O O . ARG A 1 296 ? -102.031 0.560 108.302 1.00 80.50 296 ARG A O 1
ATOM 2459 N N . ARG A 1 297 ? -101.729 -0.832 106.565 1.00 80.62 297 ARG A N 1
ATOM 2460 C CA . ARG A 1 297 ? -103.015 -1.537 106.722 1.00 80.62 297 ARG A CA 1
ATOM 2461 C C . ARG A 1 297 ? -103.119 -2.306 108.036 1.00 80.62 297 ARG A C 1
ATOM 2463 O O . ARG A 1 297 ? -104.184 -2.317 108.646 1.00 80.62 297 ARG A O 1
ATOM 2470 N N . GLU A 1 298 ? -102.039 -2.939 108.487 1.00 78.12 298 GLU A N 1
ATOM 2471 C CA . GLU A 1 298 ? -102.007 -3.611 109.790 1.00 78.12 298 GLU A CA 1
ATOM 2472 C C . GLU A 1 298 ? -102.135 -2.615 110.947 1.00 78.12 298 GLU A C 1
ATOM 2474 O O . GLU A 1 298 ? -102.884 -2.877 111.889 1.00 78.12 298 GLU A O 1
ATOM 2479 N N . ALA A 1 299 ? -101.473 -1.457 110.858 1.00 76.94 299 ALA A N 1
ATOM 2480 C CA . ALA A 1 299 ? -101.597 -0.384 111.840 1.00 76.94 299 ALA A CA 1
ATOM 2481 C C . ALA A 1 299 ? -103.021 0.199 111.880 1.00 76.94 299 ALA A C 1
ATOM 2483 O O . ALA A 1 299 ? -103.600 0.310 112.958 1.00 76.94 299 ALA A O 1
ATOM 2484 N N . GLU A 1 300 ? -103.626 0.485 110.722 1.00 80.00 300 GLU A N 1
ATOM 2485 C CA . GLU A 1 300 ? -105.024 0.935 110.619 1.00 80.00 300 GLU A CA 1
ATOM 2486 C C . GLU A 1 300 ? -105.999 -0.114 111.189 1.00 80.00 300 GLU A C 1
ATOM 2488 O O . GLU A 1 300 ? -106.936 0.223 111.917 1.00 80.00 300 GLU A O 1
ATOM 2493 N N . ALA A 1 301 ? -105.770 -1.404 110.918 1.00 77.88 301 ALA A N 1
ATOM 2494 C CA . ALA A 1 301 ? -106.575 -2.490 111.473 1.00 77.88 301 ALA A CA 1
ATOM 2495 C C . ALA A 1 301 ? -106.394 -2.639 112.994 1.00 77.88 301 ALA A C 1
ATOM 2497 O O . ALA A 1 301 ? -107.362 -2.932 113.701 1.00 77.88 301 ALA A O 1
ATOM 2498 N N . ALA A 1 302 ? -105.181 -2.438 113.514 1.00 77.38 302 ALA A N 1
ATOM 2499 C CA . ALA A 1 302 ? -104.904 -2.437 114.947 1.00 77.38 302 ALA A CA 1
ATOM 2500 C C . ALA A 1 302 ? -105.592 -1.257 115.647 1.00 77.38 302 ALA A C 1
ATOM 2502 O O . ALA A 1 302 ? -106.262 -1.462 116.659 1.00 77.38 302 ALA A O 1
ATOM 2503 N N . GLU A 1 303 ? -105.525 -0.058 115.066 1.00 79.88 303 GLU A N 1
ATOM 2504 C CA . GLU A 1 303 ? -106.222 1.120 115.582 1.00 79.88 303 GLU A CA 1
ATOM 2505 C C . GLU A 1 303 ? -107.748 0.929 115.542 1.00 79.88 303 GLU A C 1
ATOM 2507 O O . GLU A 1 303 ? -108.449 1.251 116.501 1.00 79.88 303 GLU A O 1
ATOM 2512 N N . ALA A 1 304 ? -108.291 0.327 114.480 1.00 79.50 304 ALA A N 1
ATOM 2513 C CA . ALA A 1 304 ? -109.712 -0.014 114.406 1.00 79.50 304 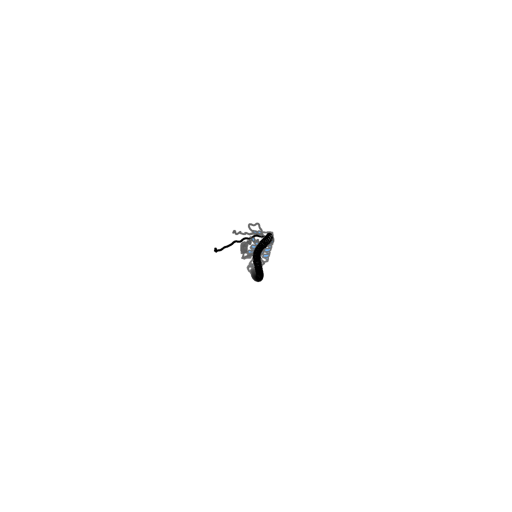ALA A CA 1
ATOM 2514 C C . ALA A 1 304 ? -110.132 -1.022 115.495 1.00 79.50 304 ALA A C 1
ATOM 2516 O O . ALA A 1 304 ? -111.201 -0.870 116.093 1.00 79.50 304 ALA A O 1
ATOM 2517 N N . ARG A 1 305 ? -109.291 -2.024 115.794 1.00 79.75 305 ARG A N 1
ATOM 2518 C CA . ARG A 1 305 ? -109.510 -2.973 116.904 1.00 79.75 305 ARG A CA 1
ATOM 2519 C C . ARG A 1 305 ? -109.465 -2.276 118.260 1.00 79.75 305 ARG A C 1
ATOM 2521 O O . ARG A 1 305 ? -110.303 -2.562 119.113 1.00 79.75 305 ARG A O 1
ATOM 2528 N N . GLU A 1 306 ? -108.529 -1.353 118.456 1.00 75.25 306 GLU A N 1
ATOM 2529 C CA . GLU A 1 306 ? -108.430 -0.568 119.686 1.00 75.25 306 GLU A CA 1
ATOM 2530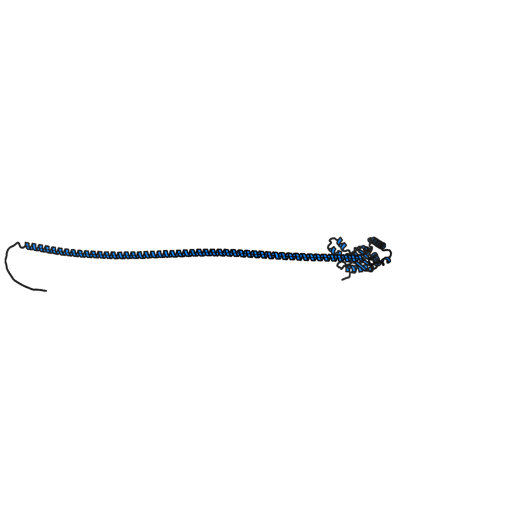 C C . GLU A 1 306 ? -109.660 0.327 119.871 1.00 75.25 306 GLU A C 1
ATOM 2532 O O . GLU A 1 306 ? -110.288 0.292 120.928 1.00 75.25 306 GLU A O 1
ATOM 2537 N N . ARG A 1 307 ? -110.082 1.044 118.823 1.00 79.31 307 ARG A N 1
ATOM 2538 C CA . ARG A 1 307 ? -111.311 1.854 118.827 1.00 79.31 307 ARG A CA 1
ATOM 2539 C C . ARG A 1 307 ? -112.551 1.007 119.125 1.00 79.31 307 ARG A C 1
ATOM 2541 O O . ARG A 1 307 ? -113.411 1.443 119.889 1.00 79.31 307 ARG A O 1
ATOM 2548 N N . ALA A 1 308 ? -112.646 -0.207 118.578 1.00 76.62 308 ALA A N 1
ATOM 2549 C CA . ALA A 1 308 ? -113.740 -1.131 118.878 1.00 76.62 308 ALA A CA 1
ATOM 2550 C C . ALA A 1 308 ? -113.729 -1.585 120.351 1.00 76.62 308 ALA A C 1
ATOM 2552 O O . ALA A 1 308 ? -114.770 -1.549 121.009 1.00 76.62 308 ALA A O 1
ATOM 2553 N N . CYS A 1 309 ? -112.556 -1.935 120.888 1.00 78.38 309 CYS A N 1
ATOM 2554 C CA . CYS A 1 309 ? -112.376 -2.303 122.295 1.00 78.38 309 CYS A CA 1
ATOM 2555 C C . CYS A 1 309 ? -112.695 -1.130 123.242 1.00 78.38 309 CYS A C 1
ATOM 2557 O O . CYS A 1 309 ? -113.367 -1.306 124.258 1.00 78.38 309 CYS A O 1
ATOM 2559 N N . ALA A 1 310 ? -112.283 0.091 122.889 1.00 75.69 310 ALA A N 1
ATOM 2560 C CA . ALA A 1 310 ? -112.607 1.305 123.633 1.00 75.69 310 ALA A CA 1
ATOM 2561 C C . ALA A 1 310 ? -114.117 1.594 123.623 1.00 75.69 310 ALA A C 1
ATOM 2563 O O . ALA A 1 310 ? -114.697 1.858 124.676 1.00 75.69 310 ALA A O 1
ATOM 2564 N N . ALA A 1 311 ? -114.779 1.464 122.468 1.00 77.56 311 ALA A N 1
ATOM 2565 C CA . ALA A 1 311 ? -116.229 1.615 122.363 1.00 77.56 311 ALA A CA 1
ATOM 2566 C C . ALA A 1 311 ? -116.984 0.562 123.193 1.00 77.56 311 ALA A C 1
ATOM 2568 O O . ALA A 1 311 ? -118.019 0.864 123.788 1.00 77.56 311 ALA A O 1
ATOM 2569 N N . GLU A 1 312 ? -116.475 -0.670 123.267 1.00 74.12 312 GLU A N 1
ATOM 2570 C CA . GLU A 1 312 ? -117.045 -1.720 124.113 1.00 74.12 312 GLU A CA 1
ATOM 2571 C C . GLU A 1 312 ? -116.866 -1.420 125.608 1.00 74.12 312 GLU A C 1
ATOM 2573 O O . GLU A 1 312 ? -117.833 -1.521 126.367 1.00 74.12 312 GLU A O 1
ATOM 2578 N N . ARG A 1 313 ? -115.677 -0.963 126.027 1.00 73.31 313 ARG A N 1
ATOM 2579 C CA . ARG A 1 313 ? -115.428 -0.496 127.403 1.00 73.31 313 ARG A CA 1
ATOM 2580 C C . ARG A 1 313 ? -116.366 0.643 127.788 1.00 73.31 313 ARG A C 1
ATOM 2582 O O . ARG A 1 313 ? -116.990 0.576 128.842 1.00 73.31 313 ARG A O 1
ATOM 2589 N N . GLN A 1 314 ? -116.543 1.627 126.912 1.00 74.25 314 GLN A N 1
ATOM 2590 C CA . GLN A 1 314 ? -117.426 2.764 127.162 1.00 74.25 314 GLN A CA 1
ATOM 2591 C C . GLN A 1 314 ? -118.897 2.329 127.276 1.00 74.25 314 GLN A C 1
ATOM 2593 O O . GLN A 1 314 ? -119.608 2.749 128.186 1.00 74.25 314 GLN A O 1
ATOM 2598 N N . ARG A 1 315 ? -119.347 1.385 126.434 1.00 79.38 315 ARG A N 1
ATOM 2599 C CA . ARG A 1 315 ? -120.680 0.763 126.565 1.00 79.38 315 ARG A CA 1
ATOM 2600 C C . ARG A 1 315 ? -120.843 -0.012 127.877 1.00 79.38 315 ARG A C 1
ATOM 2602 O O . ARG A 1 315 ? -121.939 -0.024 128.446 1.00 79.38 315 ARG A O 1
ATOM 2609 N N . ALA A 1 316 ? -119.792 -0.682 128.349 1.00 74.38 316 ALA A N 1
ATOM 2610 C CA . ALA A 1 316 ? -119.799 -1.399 129.622 1.00 74.38 316 ALA A CA 1
ATOM 2611 C C . ALA A 1 316 ? -119.857 -0.435 130.822 1.00 74.38 316 ALA A C 1
ATOM 2613 O O . ALA A 1 316 ? -120.623 -0.669 131.759 1.00 74.38 316 ALA A O 1
ATOM 2614 N N . GLU A 1 317 ? -119.117 0.673 130.769 1.00 76.38 317 GLU A N 1
ATOM 2615 C CA . GLU A 1 317 ? -119.164 1.744 131.770 1.00 76.38 317 GLU A CA 1
ATOM 2616 C C . GLU A 1 317 ? -120.539 2.418 131.819 1.00 76.38 317 GLU A C 1
ATOM 2618 O O . GLU A 1 317 ? -121.116 2.544 132.900 1.00 76.38 317 GLU A O 1
ATOM 2623 N N . ASP A 1 318 ? -121.131 2.744 130.668 1.00 76.00 318 ASP A N 1
ATOM 2624 C CA . ASP A 1 318 ? -122.493 3.285 130.596 1.00 76.00 318 ASP A CA 1
ATOM 2625 C C . ASP A 1 318 ? -123.530 2.312 131.180 1.00 76.00 318 ASP A C 1
ATOM 2627 O O . ASP A 1 318 ? -124.446 2.724 131.901 1.00 76.00 318 ASP A O 1
ATOM 2631 N N . ARG A 1 319 ? -123.384 1.001 130.927 1.00 75.38 319 ARG A N 1
ATOM 2632 C CA . ARG A 1 319 ? -124.217 -0.037 131.563 1.00 75.38 319 ARG A CA 1
ATOM 2633 C C . ARG A 1 319 ? -124.074 -0.024 133.084 1.00 75.38 319 ARG A C 1
ATOM 2635 O O . ARG A 1 319 ? -125.088 -0.098 133.778 1.00 75.38 319 ARG A O 1
ATOM 2642 N N . LYS A 1 320 ? -122.850 0.090 133.604 1.00 72.69 320 LYS A N 1
ATOM 2643 C CA . LYS A 1 320 ? -122.585 0.159 135.048 1.00 72.69 320 LYS A CA 1
ATOM 2644 C C . LYS A 1 320 ? -123.204 1.415 135.668 1.00 72.69 320 LYS A C 1
ATOM 2646 O O . LYS A 1 320 ? -123.880 1.316 136.688 1.00 72.69 320 LYS A O 1
ATOM 2651 N N . ARG A 1 321 ? -123.069 2.567 135.007 1.00 73.81 321 ARG A N 1
ATOM 2652 C CA . ARG A 1 321 ? -123.631 3.850 135.453 1.00 73.81 321 ARG A CA 1
ATOM 2653 C C . ARG A 1 321 ? -125.160 3.816 135.526 1.00 73.81 321 ARG A C 1
ATOM 2655 O O . ARG A 1 321 ? -125.741 4.238 136.520 1.00 73.81 321 ARG A O 1
ATOM 2662 N N . ARG A 1 322 ? -125.817 3.218 134.523 1.00 75.44 322 ARG A N 1
ATOM 2663 C CA . ARG A 1 322 ? -127.277 2.996 134.531 1.00 75.44 322 ARG A CA 1
ATOM 2664 C C . ARG A 1 322 ? -127.727 2.086 135.676 1.00 75.44 322 ARG A C 1
ATOM 2666 O O . ARG A 1 322 ? -128.780 2.325 136.264 1.00 75.44 322 ARG A O 1
ATOM 2673 N N . LEU A 1 323 ? -126.947 1.053 136.003 1.00 69.88 323 LEU A N 1
ATOM 2674 C CA . LEU A 1 323 ? -127.229 0.174 137.142 1.00 69.88 323 LEU A CA 1
ATOM 2675 C C . LEU A 1 323 ? -127.057 0.906 138.482 1.00 69.88 323 LEU A C 1
ATOM 2677 O O . LEU A 1 323 ? -127.907 0.764 139.358 1.00 69.88 323 LEU A O 1
ATOM 2681 N N . GLU A 1 324 ? -126.014 1.723 138.636 1.00 71.50 324 GLU A N 1
ATOM 2682 C CA . GLU A 1 324 ? -125.795 2.543 139.837 1.00 71.50 324 GLU A CA 1
ATOM 2683 C C . GLU A 1 324 ? -126.906 3.586 140.037 1.00 71.50 324 GLU A C 1
ATOM 2685 O O . GLU A 1 324 ? -127.429 3.729 141.145 1.00 71.50 324 GLU A O 1
ATOM 2690 N N . GLU A 1 325 ? -127.350 4.258 138.970 1.00 72.19 325 GLU A N 1
ATOM 2691 C CA . GLU A 1 325 ? -128.501 5.168 139.023 1.00 72.19 325 GLU A CA 1
ATOM 2692 C C . GLU A 1 325 ? -129.799 4.440 139.408 1.00 72.19 325 GLU A C 1
ATOM 2694 O O . GLU A 1 325 ? -130.579 4.949 140.220 1.00 72.19 325 GLU A O 1
ATOM 2699 N N . ALA A 1 326 ? -130.027 3.233 138.878 1.00 70.50 326 ALA A N 1
ATOM 2700 C CA . ALA A 1 326 ? -131.186 2.415 139.234 1.00 70.50 326 ALA A CA 1
ATOM 2701 C C . ALA A 1 326 ? -131.161 1.996 140.715 1.00 70.50 326 ALA A C 1
ATOM 2703 O O . ALA A 1 326 ? -132.185 2.075 141.400 1.00 70.50 326 ALA A O 1
ATOM 2704 N N . LEU A 1 327 ? -129.993 1.608 141.238 1.00 69.75 327 LEU A N 1
ATOM 2705 C CA . LEU A 1 327 ? -129.808 1.277 142.654 1.00 69.75 327 LEU A CA 1
ATOM 2706 C C . LEU A 1 327 ? -129.998 2.505 143.560 1.00 69.75 327 LEU A C 1
ATOM 2708 O O . LEU A 1 327 ? -130.634 2.402 144.611 1.00 69.75 327 LEU A O 1
ATOM 2712 N N . SER A 1 328 ? -129.522 3.677 143.132 1.00 69.44 328 SER A N 1
ATOM 2713 C CA . SER A 1 328 ? -129.688 4.944 143.856 1.00 69.44 328 SER A CA 1
ATOM 2714 C C . SER A 1 328 ? -131.155 5.392 143.925 1.00 69.44 328 SER A C 1
ATOM 2716 O O . SER A 1 328 ? -131.641 5.751 145.002 1.00 69.44 328 SER A O 1
ATOM 2718 N N . LYS A 1 329 ? -131.918 5.267 142.826 1.00 67.75 329 LYS A N 1
ATOM 2719 C CA . LYS A 1 329 ? -133.375 5.513 142.825 1.00 67.75 329 LYS A CA 1
ATOM 2720 C C . LYS A 1 329 ? -134.117 4.576 143.776 1.00 67.75 329 LYS A C 1
ATOM 2722 O O . LYS A 1 329 ? -134.929 5.037 144.574 1.00 67.75 329 LYS A O 1
ATOM 2727 N N . ARG A 1 330 ? -133.785 3.282 143.758 1.00 67.06 330 ARG A N 1
ATOM 2728 C CA . ARG A 1 330 ? -134.411 2.271 144.624 1.00 67.06 330 ARG A CA 1
ATOM 2729 C C . ARG A 1 330 ? -134.132 2.526 146.115 1.00 67.06 330 ARG A C 1
ATOM 2731 O O . ARG A 1 330 ? -135.012 2.341 146.952 1.00 67.06 330 ARG A O 1
ATOM 2738 N N . SER A 1 331 ? -132.934 3.015 146.440 1.00 60.81 331 SER A N 1
ATOM 2739 C CA . SER A 1 331 ? -132.549 3.449 147.794 1.00 60.81 331 SER A CA 1
ATOM 2740 C C . SER A 1 331 ? -133.311 4.705 148.255 1.00 60.81 331 SER A C 1
ATOM 2742 O O . SER A 1 331 ? -133.774 4.783 149.396 1.00 60.81 331 SER A O 1
ATOM 2744 N N . LEU A 1 332 ? -133.525 5.678 147.362 1.00 60.69 332 LEU A N 1
ATOM 2745 C CA . LEU A 1 332 ? -134.341 6.870 147.632 1.00 60.69 332 LEU A CA 1
ATOM 2746 C C . LEU A 1 332 ? -135.826 6.534 147.848 1.00 60.69 332 LEU A C 1
ATOM 2748 O O . LEU A 1 332 ? -136.440 7.067 148.774 1.00 60.69 332 LEU A O 1
ATOM 2752 N N . GLU A 1 333 ? -136.381 5.606 147.066 1.00 60.31 333 GLU A N 1
ATOM 2753 C CA . GLU A 1 333 ? -137.753 5.111 147.244 1.00 60.31 333 GLU A CA 1
ATOM 2754 C C . GLU A 1 333 ? -137.945 4.401 148.592 1.00 60.31 333 GLU A C 1
ATOM 2756 O O . GLU A 1 333 ? -138.935 4.645 149.290 1.00 60.31 333 GLU A O 1
ATOM 2761 N N . GLN A 1 334 ? -136.976 3.583 149.017 1.00 60.56 334 GLN A N 1
ATOM 2762 C CA . GLN A 1 334 ? -136.998 2.949 150.341 1.00 60.56 334 GLN A CA 1
ATOM 2763 C C . GLN A 1 334 ? -136.945 3.982 151.480 1.00 60.56 334 GLN A C 1
ATOM 2765 O O . GLN A 1 334 ? -137.655 3.840 152.479 1.00 60.56 334 GLN A O 1
ATOM 2770 N N . ARG A 1 335 ? -136.177 5.070 151.321 1.00 60.78 335 ARG A N 1
ATOM 2771 C CA . ARG A 1 335 ? -136.113 6.170 152.304 1.00 60.78 335 ARG A CA 1
ATOM 2772 C C . ARG A 1 335 ? -137.391 7.015 152.357 1.00 60.78 335 ARG A C 1
ATOM 2774 O O . ARG A 1 335 ? -137.705 7.537 153.428 1.00 60.78 335 ARG A O 1
ATOM 2781 N N . LEU A 1 336 ? -138.133 7.152 151.254 1.00 59.62 336 LEU A N 1
ATOM 2782 C CA . LEU A 1 336 ? -139.443 7.817 151.254 1.00 59.62 336 LEU A CA 1
ATOM 2783 C C . LEU A 1 336 ? -140.526 6.954 151.914 1.00 59.62 336 LEU A C 1
ATOM 2785 O O . LEU A 1 336 ? -141.302 7.479 152.712 1.00 59.62 336 LEU A O 1
ATOM 2789 N N . ARG A 1 337 ? -140.535 5.635 151.663 1.00 57.75 337 ARG A N 1
ATOM 2790 C CA . ARG A 1 337 ? -141.462 4.703 152.334 1.00 57.75 337 ARG A CA 1
ATOM 2791 C C . ARG A 1 337 ? -141.295 4.721 153.857 1.00 57.75 337 ARG A C 1
ATOM 2793 O O . ARG A 1 337 ? -142.286 4.846 154.568 1.00 57.75 337 ARG A O 1
ATOM 2800 N N . ALA A 1 338 ? -140.059 4.739 154.359 1.00 59.06 338 ALA A N 1
ATOM 2801 C CA . ALA A 1 338 ? -139.784 4.778 155.800 1.00 59.06 338 ALA A CA 1
ATOM 2802 C C . ALA A 1 338 ? -140.218 6.086 156.509 1.00 59.06 338 ALA A C 1
ATOM 2804 O O . ALA A 1 338 ? -140.372 6.103 157.731 1.00 59.06 338 ALA A O 1
ATOM 2805 N N . LYS A 1 339 ? -140.420 7.195 155.777 1.00 59.56 339 LYS A N 1
ATOM 2806 C CA . LYS A 1 339 ? -140.873 8.482 156.347 1.00 59.56 339 LYS A CA 1
ATOM 2807 C C . LYS A 1 339 ? -142.394 8.607 156.473 1.00 59.56 339 LYS A C 1
ATOM 2809 O O . LYS A 1 339 ? -142.851 9.416 157.276 1.00 59.56 339 LYS A O 1
ATOM 2814 N N . LEU A 1 340 ? -143.166 7.823 155.723 1.00 54.53 340 LEU A N 1
ATOM 2815 C CA . LEU A 1 340 ? -144.633 7.848 155.771 1.00 54.53 340 LEU A CA 1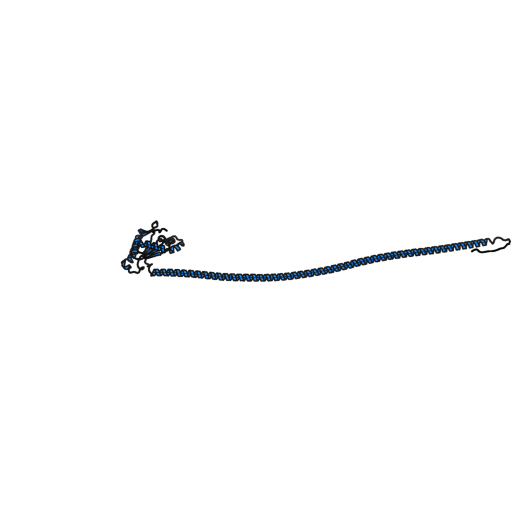
ATOM 2816 C C . LEU A 1 340 ? -145.214 6.994 156.912 1.00 54.53 340 LEU A C 1
ATOM 2818 O O . LEU A 1 340 ? -146.327 7.251 157.355 1.00 54.53 340 LEU A O 1
ATOM 2822 N N . GLU A 1 341 ? -144.447 6.047 157.456 1.00 56.94 341 GLU A N 1
ATOM 2823 C CA . GLU A 1 341 ? -144.953 5.042 158.406 1.00 56.94 341 GLU A CA 1
ATOM 2824 C C . GLU A 1 341 ? -144.926 5.471 159.893 1.00 56.94 341 GLU A C 1
ATOM 2826 O O . GLU A 1 341 ? -145.489 4.793 160.746 1.00 56.94 341 GLU A O 1
ATOM 2831 N N . LYS A 1 342 ? -144.318 6.618 160.246 1.00 55.03 342 LYS A N 1
ATOM 2832 C CA . LYS A 1 342 ? -144.179 7.085 161.651 1.00 55.03 342 LYS A CA 1
ATOM 2833 C C . LYS A 1 342 ? -145.210 8.124 162.119 1.00 55.03 342 LYS A C 1
ATOM 2835 O O . LYS A 1 342 ? -145.087 8.642 163.228 1.00 55.03 342 LYS A O 1
ATOM 2840 N N . ARG A 1 343 ? -146.228 8.454 161.318 1.00 44.09 343 ARG A N 1
ATOM 2841 C CA . ARG A 1 343 ? -147.187 9.530 161.628 1.00 44.09 343 ARG A CA 1
ATOM 2842 C C . ARG A 1 343 ? -148.636 9.070 161.401 1.00 44.09 343 ARG A C 1
ATOM 2844 O O . ARG A 1 343 ? -149.220 9.465 160.408 1.00 44.09 343 ARG A O 1
ATOM 2851 N N . MET A 1 344 ? -149.179 8.233 162.301 1.00 34.22 344 MET A N 1
ATOM 2852 C CA . MET A 1 344 ? -150.598 8.156 162.752 1.00 34.22 344 MET A CA 1
ATOM 2853 C C . MET A 1 344 ? -150.961 6.772 163.362 1.00 34.22 344 MET A C 1
ATOM 2855 O O . MET A 1 344 ? -150.449 5.763 162.883 1.00 34.22 344 MET A O 1
ATOM 2859 N N . PRO A 1 345 ? -151.837 6.699 164.397 1.00 41.62 345 PRO A N 1
ATOM 2860 C CA . PRO A 1 345 ? -152.248 5.453 165.061 1.00 41.62 345 PRO A CA 1
ATOM 2861 C C . PRO A 1 345 ? -153.693 4.981 164.751 1.00 41.62 345 PRO A C 1
ATOM 2863 O O . PRO A 1 345 ? -154.576 5.799 164.507 1.00 41.62 345 PRO A O 1
ATOM 2866 N N . ARG A 1 346 ? -153.913 3.663 164.958 1.00 30.58 346 ARG A N 1
ATOM 2867 C CA . ARG A 1 346 ? -155.174 2.861 164.978 1.00 30.58 346 ARG A CA 1
ATOM 2868 C C . ARG A 1 346 ? -155.866 2.716 163.605 1.00 30.58 346 ARG A C 1
ATOM 2870 O O . ARG A 1 346 ? -155.991 3.678 162.875 1.00 30.58 346 ARG A O 1
ATOM 2877 N N . PHE A 1 347 ? -156.333 1.542 163.173 1.00 29.67 347 PHE A N 1
ATOM 2878 C CA . PHE A 1 347 ? -157.360 0.693 163.791 1.00 29.67 347 PHE A CA 1
ATOM 2879 C C . PHE A 1 347 ? -157.428 -0.687 163.079 1.00 29.67 347 PHE A C 1
ATOM 2881 O O . PHE A 1 347 ? -156.880 -0.859 161.997 1.00 29.67 347 PHE A O 1
ATOM 2888 N N . LYS A 1 348 ? -158.088 -1.650 163.733 1.00 33.28 348 LYS A N 1
ATOM 2889 C CA . LYS A 1 348 ? -158.228 -3.097 163.453 1.00 33.28 348 LYS A CA 1
ATOM 2890 C C . LYS A 1 348 ? -158.848 -3.507 162.100 1.00 33.28 348 LYS A C 1
ATOM 2892 O O . LYS A 1 348 ? -159.670 -2.768 161.568 1.00 33.28 348 LYS A O 1
ATOM 2897 N N . SER A 1 349 ? -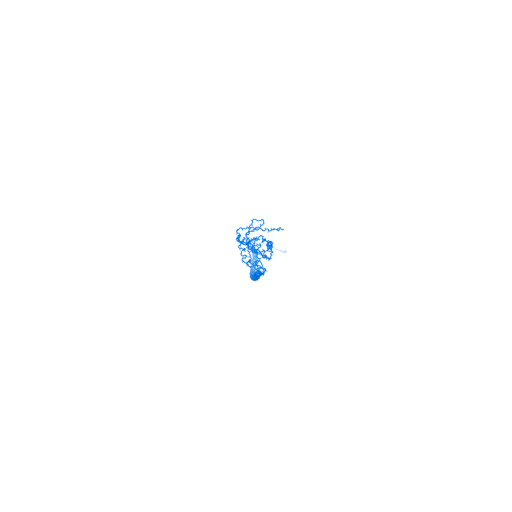158.579 -4.766 161.720 1.00 31.02 349 SER A N 1
ATOM 2898 C CA . SER A 1 349 ? -159.474 -5.861 161.231 1.00 31.02 349 SER A CA 1
ATOM 2899 C C . SER A 1 349 ? -158.751 -6.657 160.129 1.00 31.02 349 SER A C 1
ATOM 2901 O O . SER A 1 349 ? -158.200 -6.062 159.213 1.00 31.02 349 SER A O 1
ATOM 2903 N N . ASP A 1 350 ? -158.373 -7.910 160.391 1.00 32.91 350 ASP A N 1
ATOM 2904 C CA . ASP A 1 350 ? -159.128 -9.162 160.173 1.00 32.91 350 ASP A CA 1
ATOM 2905 C C . ASP A 1 350 ? -159.235 -9.567 158.692 1.00 32.91 350 ASP A C 1
ATOM 2907 O O . ASP A 1 350 ? -159.421 -8.721 157.825 1.00 32.91 350 ASP A O 1
ATOM 2911 N N . ILE A 1 351 ? -159.226 -10.893 158.481 1.00 35.03 351 ILE A N 1
ATOM 2912 C CA . ILE A 1 351 ? -159.626 -11.642 157.273 1.00 35.03 351 ILE A CA 1
ATOM 2913 C C . ILE A 1 351 ? -158.529 -11.764 156.197 1.00 35.03 351 ILE A C 1
ATOM 2915 O O . ILE A 1 351 ? -157.872 -10.793 155.855 1.00 35.03 351 ILE A O 1
ATOM 2919 N N . ASP A 1 352 ? -158.302 -12.876 155.503 1.00 32.41 352 ASP A N 1
ATOM 2920 C CA . ASP A 1 352 ? -158.567 -14.312 155.637 1.00 32.41 352 ASP A CA 1
ATOM 2921 C C . ASP A 1 352 ? -157.977 -14.925 154.339 1.00 32.41 352 ASP A C 1
ATOM 2923 O O . ASP A 1 352 ? -157.884 -14.258 153.310 1.00 32.41 352 ASP A O 1
ATOM 2927 N N . SER A 1 353 ? -157.624 -16.205 154.413 1.00 33.47 353 SER A N 1
ATOM 2928 C CA . SER A 1 353 ? -157.675 -17.211 153.341 1.00 33.47 353 SER A CA 1
ATOM 2929 C C . SER A 1 353 ? -156.849 -17.133 152.041 1.00 33.47 353 SER A C 1
ATOM 2931 O O . SER A 1 353 ? -156.919 -16.195 151.258 1.00 33.47 353 SER A O 1
ATOM 2933 N N . ARG A 1 354 ? -156.367 -18.351 151.707 1.00 33.34 354 ARG A N 1
ATOM 2934 C CA . ARG A 1 354 ? -156.415 -19.017 150.379 1.00 33.34 354 ARG A CA 1
ATOM 2935 C C . ARG A 1 354 ? -155.490 -18.467 149.286 1.00 33.34 354 ARG A C 1
ATOM 2937 O O . ARG A 1 354 ? -155.270 -17.281 149.167 1.00 33.34 354 ARG A O 1
ATOM 2944 N N . GLN A 1 355 ? -154.983 -19.247 148.339 1.00 40.50 355 GLN A N 1
ATOM 2945 C CA . GLN A 1 355 ? -154.777 -20.678 148.075 1.00 40.50 355 GLN A CA 1
ATOM 2946 C C . GLN A 1 355 ? -154.135 -20.665 146.672 1.00 40.50 355 GLN A C 1
ATOM 2948 O O . GLN A 1 355 ? -154.649 -19.924 145.844 1.00 40.50 355 GLN A O 1
ATOM 2953 N N . HIS A 1 356 ? -153.177 -21.565 146.384 1.00 38.25 356 HIS A N 1
ATOM 2954 C CA . HIS A 1 356 ? -153.047 -22.254 145.077 1.00 38.25 356 HIS A CA 1
ATOM 2955 C C . HIS A 1 356 ? -152.664 -21.340 143.869 1.00 38.25 356 HIS A C 1
ATOM 2957 O O . HIS A 1 356 ? -152.925 -20.155 143.843 1.00 38.25 356 HIS A O 1
ATOM 2963 N N . SER A 1 357 ? -152.019 -21.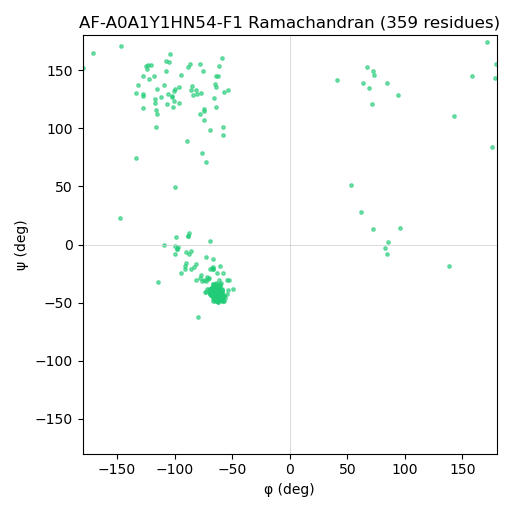756 142.784 1.00 37.12 357 SER A N 1
ATOM 2964 C CA . SER A 1 357 ? -151.654 -23.054 142.233 1.00 37.12 357 SER A CA 1
ATOM 2965 C C . SER A 1 357 ? -150.881 -22.779 140.928 1.00 37.12 357 SER A C 1
ATOM 2967 O O . SER A 1 357 ? -151.211 -21.826 140.231 1.00 37.12 357 SER A O 1
ATOM 2969 N N . SER A 1 358 ? -149.982 -23.701 140.570 1.00 38.56 358 SER A N 1
ATOM 2970 C CA . SER A 1 358 ? -149.748 -24.197 139.199 1.00 38.56 358 SER A CA 1
ATOM 2971 C C . SER A 1 358 ? -149.070 -23.319 138.132 1.00 38.56 358 SER A C 1
ATOM 2973 O O . SER A 1 358 ? -149.603 -22.316 137.681 1.00 38.56 358 SER A O 1
ATOM 2975 N N . ASN A 1 359 ? -147.952 -23.880 137.651 1.00 41.69 359 ASN A N 1
ATOM 2976 C CA . ASN A 1 359 ? -147.537 -24.150 136.263 1.00 41.69 359 ASN A CA 1
ATOM 2977 C C . ASN A 1 359 ? -147.783 -23.144 135.136 1.00 41.69 359 ASN A C 1
ATOM 2979 O O . ASN A 1 359 ? -148.901 -22.708 134.883 1.00 41.69 359 ASN A O 1
ATOM 2983 N N . GLY A 1 360 ? -146.772 -23.087 134.266 1.00 40.06 360 GLY A N 1
ATOM 2984 C CA . GLY A 1 360 ? -147.009 -23.044 132.827 1.00 40.06 360 GLY A CA 1
ATOM 2985 C C . GLY A 1 360 ? -145.744 -22.870 131.990 1.00 40.06 360 GLY A C 1
ATOM 2986 O O . GLY A 1 360 ? -145.500 -21.748 131.578 1.00 40.06 360 GLY A O 1
ATOM 2987 N N . ILE A 1 361 ? -145.053 -23.991 131.722 1.00 44.94 361 ILE A N 1
ATOM 2988 C CA . ILE A 1 361 ? -144.143 -24.278 130.582 1.00 44.94 361 ILE A CA 1
ATOM 2989 C C . ILE A 1 361 ? -142.848 -23.459 130.476 1.00 44.94 361 ILE A C 1
ATOM 2991 O O . ILE A 1 361 ? -142.898 -22.225 130.300 1.00 44.94 361 ILE A O 1
#

Mean predicted aligned error: 18.34 Å